Protein AF-A0A2S9YKS3-F1 (afdb_monomer)

Nearest PDB structures (foldseek):
  3o2p-assembly3_E  TM=5.556E-01  e=1.745E+00  Saccharomyces cerevisiae
  6ii2-assembly2_B  TM=2.793E-01  e=5.015E-01  Vibrio vulnificus
  8yo1-assembly1_C  TM=2.394E-01  e=8.529E+00  Enterobacteria phage T6
  3ggr-assembly1_C  TM=1.826E-01  e=9.026E+00  Homo sapiens

Secondary structure (DSSP, 8-state):
------------PPP-TT-SSHHHHHHHHHHHHHHTT--EEHHHHHHHHHHH-TT----HHHHHHHHHHHHHTT--EEE-TT--EEEPEEEEEE--SSSSSPTT-EEEEEESSHHHHHHS----PPPPPSSPPPHHHHHHHHHHHHHHHS--EEEE-TTS-EEE-HHHHHHHHHHH-----TT-EEEEEEE-SSS-EEEEESS--TTPEEEEPPTTTS-EEEPPPTTSS-PPTT-EEE-EEETTEEEEE-

pLDDT: mean 89.13, std 12.41, range [32.44, 97.56]

Organism: NCBI:txid215803

Solvent-accessible surface area (backbone atoms only — not comparable to full-atom values): 14245 Å² total; per-residue (Å²): 139,81,83,79,78,79,80,76,77,75,78,75,74,79,84,58,83,85,46,89,45,66,64,57,38,49,51,53,50,50,53,52,31,20,60,69,68,46,65,48,24,54,49,46,55,48,24,52,43,44,71,76,41,43,83,58,89,77,52,68,67,60,50,36,53,50,55,51,43,38,44,22,58,59,71,47,52,24,32,48,99,83,68,50,75,41,69,44,36,52,28,60,45,65,38,85,34,92,48,89,56,61,54,72,40,79,45,55,23,39,13,76,41,66,68,58,25,69,70,52,90,53,90,51,72,58,68,76,71,77,63,84,76,52,74,67,52,49,50,52,51,50,49,54,55,48,62,76,68,49,85,53,55,30,37,22,38,88,86,29,28,43,31,44,50,31,67,60,53,54,51,47,21,56,60,61,62,52,60,85,44,26,53,39,60,31,22,40,32,78,48,85,61,101,54,38,29,41,38,37,26,78,59,90,54,91,86,42,46,81,43,58,22,36,41,77,63,40,26,39,74,46,64,54,55,92,94,42,95,67,49,61,57,71,41,74,29,59,54,46,82,50,75,76,32,37,41,31,63,100

Foldseek 3Di:
DDDDDPPPPPLPQDQCPPPPALLSQLLSRLVSCLAVQHKAWLLRSLQVCCVRPLVHDDDSLVSRVSVVLCLQLQVRWHQDPVRDIDGWFWFWDFDCCPEVDRGRDITTMTGRDNVNSVPDDHDDHRDDRPDDDDPVSVVVNVVSVVVLVDFFKWAQAPVQKTKGAQVLVSVLCNLARDTDHQFQKKWWAWDDDPWIKIKIASDDDPRTDIFGQHSRGRMTIDWDDPVDPTHDHGDMWTWDDDSGTIITTD

Radius of gyration: 20.73 Å; Cα contacts (8 Å, |Δi|>4): 459; chains: 1; bounding box: 46×55×66 Å

Mean predicted aligned error: 6.43 Å

Structure (mmCIF, N/CA/C/O backbone):
data_AF-A0A2S9YKS3-F1
#
_entry.id   AF-A0A2S9YKS3-F1
#
loop_
_atom_site.group_PDB
_atom_site.id
_atom_site.type_symbol
_atom_site.label_atom_id
_atom_site.label_alt_id
_atom_site.label_comp_id
_atom_site.label_asym_id
_atom_site.label_entity_id
_atom_site.label_seq_id
_atom_site.pdbx_PDB_ins_code
_atom_site.Cartn_x
_atom_site.Cartn_y
_atom_site.Cartn_z
_atom_site.occupancy
_atom_site.B_iso_or_equiv
_atom_site.auth_seq_id
_atom_site.auth_comp_id
_atom_site.auth_asym_id
_atom_site.auth_atom_id
_atom_site.pdbx_PDB_model_num
ATOM 1 N N . MET A 1 1 ? 12.899 -38.002 -33.435 1.00 37.12 1 MET A N 1
ATOM 2 C CA . MET A 1 1 ? 13.227 -37.097 -32.316 1.00 37.12 1 MET A CA 1
ATOM 3 C C . MET A 1 1 ? 13.423 -35.714 -32.901 1.00 37.12 1 MET A C 1
ATOM 5 O O . MET A 1 1 ? 14.468 -35.442 -33.470 1.00 37.12 1 MET A O 1
ATOM 9 N N . THR A 1 2 ? 12.373 -34.901 -32.883 1.00 32.69 2 THR A N 1
ATOM 10 C CA . THR A 1 2 ? 12.365 -33.540 -33.428 1.00 32.69 2 THR A CA 1
ATOM 11 C C . THR A 1 2 ? 12.490 -32.592 -32.247 1.00 32.69 2 THR A C 1
ATOM 13 O O . THR A 1 2 ? 11.594 -32.510 -31.412 1.00 32.69 2 THR A O 1
ATOM 16 N N . THR A 1 3 ? 13.642 -31.943 -32.133 1.00 34.91 3 THR A N 1
ATOM 17 C CA . THR A 1 3 ? 13.905 -30.882 -31.164 1.00 34.91 3 THR A CA 1
ATOM 18 C C . THR A 1 3 ? 13.013 -29.692 -31.500 1.00 34.91 3 THR A C 1
ATOM 20 O O . THR A 1 3 ? 13.198 -29.030 -32.518 1.00 34.91 3 THR A O 1
ATOM 23 N N . ALA A 1 4 ? 12.011 -29.450 -30.657 1.00 33.47 4 ALA A N 1
ATOM 24 C CA . ALA A 1 4 ? 11.226 -28.229 -30.692 1.00 33.47 4 ALA A CA 1
ATOM 25 C C . ALA A 1 4 ? 12.099 -27.090 -30.157 1.00 33.47 4 ALA A C 1
ATOM 27 O O . ALA A 1 4 ? 12.413 -27.033 -28.968 1.00 33.47 4 ALA A O 1
ATOM 28 N N . THR A 1 5 ? 12.522 -26.203 -31.050 1.00 33.22 5 THR A N 1
ATOM 29 C CA . THR A 1 5 ? 13.100 -24.913 -30.687 1.00 33.22 5 THR A CA 1
ATOM 30 C C . THR A 1 5 ? 12.001 -24.110 -30.002 1.00 33.22 5 THR A C 1
ATOM 32 O O . THR A 1 5 ? 11.015 -23.741 -30.638 1.00 33.22 5 THR A O 1
ATOM 35 N N . ALA A 1 6 ? 12.134 -23.887 -28.696 1.00 34.78 6 ALA A N 1
ATOM 36 C CA . ALA A 1 6 ? 11.271 -22.970 -27.973 1.00 34.78 6 ALA A CA 1
ATOM 37 C C . ALA A 1 6 ? 11.452 -21.572 -28.580 1.00 34.78 6 ALA A C 1
ATOM 39 O O . ALA A 1 6 ? 12.523 -20.976 -28.479 1.00 34.78 6 ALA A O 1
ATOM 40 N N . SER A 1 7 ? 10.422 -21.072 -29.260 1.00 32.44 7 SER A N 1
ATOM 41 C CA . SER A 1 7 ? 10.339 -19.667 -29.632 1.00 32.44 7 SER A CA 1
ATOM 42 C C . SER A 1 7 ? 10.184 -18.861 -28.351 1.00 32.44 7 SER A C 1
ATOM 44 O O . SER A 1 7 ? 9.110 -18.824 -27.758 1.00 32.44 7 SER A O 1
ATOM 46 N N . THR A 1 8 ? 11.273 -18.242 -27.910 1.00 34.56 8 THR A N 1
ATOM 47 C CA . THR A 1 8 ? 11.257 -17.179 -26.911 1.00 34.56 8 THR A CA 1
ATOM 48 C C . THR A 1 8 ? 10.440 -16.034 -27.501 1.00 34.56 8 THR A C 1
ATOM 50 O O . THR A 1 8 ? 10.930 -15.288 -28.348 1.00 34.56 8 THR A O 1
ATOM 53 N N . THR A 1 9 ? 9.171 -15.912 -27.118 1.00 36.34 9 THR A N 1
ATOM 54 C CA . THR A 1 9 ? 8.444 -14.651 -27.252 1.00 36.34 9 THR A CA 1
ATOM 55 C C . THR A 1 9 ? 9.231 -13.623 -26.454 1.00 36.34 9 THR A C 1
ATOM 57 O O . THR A 1 9 ? 9.227 -13.637 -25.227 1.00 36.34 9 THR A O 1
ATOM 60 N N . THR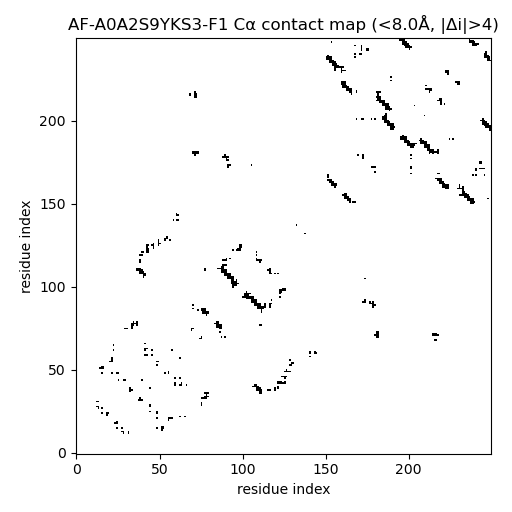 A 1 10 ? 9.995 -12.785 -27.151 1.00 41.88 10 THR A N 1
ATOM 61 C CA . THR A 1 10 ? 10.489 -11.522 -26.614 1.00 41.88 10 THR A CA 1
ATOM 62 C C . THR A 1 10 ? 9.264 -10.718 -26.216 1.00 41.88 10 THR A C 1
ATOM 64 O O . THR A 1 10 ? 8.633 -10.106 -27.077 1.00 41.88 10 THR A O 1
ATOM 67 N N . ASP A 1 11 ? 8.900 -10.791 -24.939 1.00 52.72 11 ASP A N 1
ATOM 68 C CA . ASP A 1 11 ? 7.946 -9.887 -24.313 1.00 52.72 11 ASP A CA 1
ATOM 69 C C . ASP A 1 11 ? 8.535 -8.484 -24.482 1.00 52.72 11 ASP A C 1
ATOM 71 O O . ASP A 1 11 ? 9.523 -8.112 -23.844 1.00 52.72 11 ASP A O 1
ATOM 75 N N . SER A 1 12 ? 8.061 -7.770 -25.500 1.00 67.88 12 SER A N 1
ATOM 76 C CA . SER A 1 12 ? 8.629 -6.489 -25.886 1.00 67.88 12 SER A CA 1
ATOM 77 C C . SER A 1 12 ? 8.127 -5.443 -24.905 1.00 67.88 12 SER A C 1
ATOM 79 O O . SER A 1 12 ? 7.034 -4.904 -25.085 1.00 67.88 12 SER A O 1
ATOM 81 N N . THR A 1 13 ? 8.920 -5.168 -23.873 1.00 81.00 13 THR A N 1
ATOM 82 C CA . THR A 1 13 ? 8.668 -4.062 -22.952 1.00 81.00 13 THR A CA 1
ATOM 83 C C . THR A 1 13 ? 8.420 -2.770 -23.742 1.00 81.00 13 THR A C 1
ATOM 85 O O . THR A 1 13 ? 9.134 -2.515 -24.720 1.00 81.00 13 THR A O 1
ATOM 88 N N . PRO A 1 14 ? 7.427 -1.941 -23.368 1.00 87.94 14 PRO A N 1
ATOM 89 C CA . PRO A 1 14 ? 7.110 -0.734 -24.110 1.00 87.94 14 PRO A CA 1
ATOM 90 C C . PRO A 1 14 ? 8.282 0.241 -24.039 1.00 87.94 14 PRO A C 1
ATOM 92 O O . PRO A 1 14 ? 8.963 0.357 -23.017 1.00 87.94 14 PRO A O 1
ATOM 95 N N . SER A 1 15 ? 8.498 0.974 -25.129 1.00 88.19 15 SER A N 1
ATOM 96 C CA . SER A 1 15 ? 9.462 2.070 -25.129 1.00 88.19 15 SER A CA 1
ATOM 97 C C . SER A 1 15 ? 8.957 3.206 -24.243 1.00 88.19 15 SER A C 1
ATOM 99 O O . SER A 1 15 ? 7.818 3.642 -24.380 1.00 88.19 15 SER A O 1
ATOM 101 N N . LEU A 1 16 ? 9.827 3.719 -23.371 1.00 92.19 16 LEU A N 1
ATOM 102 C CA . LEU A 1 16 ? 9.516 4.810 -22.435 1.00 92.19 16 LEU A CA 1
ATOM 103 C C . LEU A 1 16 ? 10.133 6.150 -22.862 1.00 92.19 16 LEU A C 1
ATOM 105 O O . LEU A 1 16 ? 10.208 7.100 -22.078 1.00 92.19 16 LEU A O 1
ATOM 109 N N . VAL A 1 17 ? 10.633 6.231 -24.097 1.00 88.19 17 VAL A N 1
ATOM 110 C CA . VAL A 1 17 ? 11.367 7.399 -24.612 1.00 88.19 17 VAL A CA 1
ATOM 111 C C . VAL A 1 17 ? 10.470 8.637 -24.695 1.00 88.19 17 VAL A C 1
ATOM 113 O O . VAL A 1 17 ? 10.936 9.749 -24.466 1.00 88.19 17 VAL A O 1
ATOM 116 N N . THR A 1 18 ? 9.182 8.455 -24.988 1.00 89.50 18 THR A N 1
ATOM 117 C CA . THR A 1 18 ? 8.208 9.547 -25.145 1.00 89.50 18 THR A CA 1
ATOM 118 C C . THR A 1 18 ? 7.661 10.085 -23.827 1.00 89.50 18 THR A C 1
ATOM 120 O O . THR A 1 18 ? 7.063 11.162 -23.810 1.00 89.50 18 THR A O 1
ATOM 123 N N . GLU A 1 19 ? 7.875 9.367 -22.726 1.00 95.00 19 GLU A N 1
ATOM 124 C CA . GLU A 1 19 ? 7.274 9.693 -21.438 1.00 95.00 19 GLU A CA 1
ATOM 125 C C . GLU A 1 19 ? 7.929 10.916 -20.801 1.00 95.00 19 GLU A C 1
ATOM 127 O O . GLU A 1 19 ? 9.155 11.059 -20.758 1.00 95.00 19 GLU A O 1
ATOM 132 N N . ARG A 1 20 ? 7.113 11.843 -20.300 1.00 93.75 20 ARG A N 1
ATOM 133 C CA . ARG A 1 20 ? 7.617 13.122 -19.772 1.00 93.75 20 ARG A CA 1
ATOM 134 C C . ARG A 1 20 ? 8.033 13.019 -18.317 1.00 93.75 20 ARG A C 1
ATOM 136 O O . ARG A 1 20 ? 8.967 13.701 -17.896 1.00 93.75 20 ARG A O 1
ATOM 143 N N . THR A 1 21 ? 7.339 12.180 -17.560 1.00 95.94 21 THR A N 1
ATOM 144 C CA . THR A 1 21 ? 7.570 11.979 -16.135 1.00 95.94 21 THR A CA 1
ATOM 145 C C . THR A 1 21 ? 7.781 10.503 -15.832 1.00 95.94 21 THR A C 1
ATOM 147 O O . THR A 1 21 ? 7.389 9.625 -16.602 1.00 95.94 21 THR A O 1
ATOM 150 N N . TRP A 1 22 ? 8.411 10.217 -14.693 1.00 95.38 22 TRP A N 1
ATOM 151 C CA . TRP A 1 22 ? 8.597 8.837 -14.258 1.00 95.38 22 TRP A CA 1
ATOM 152 C C . TRP A 1 22 ? 7.256 8.187 -13.890 1.00 95.38 22 TRP A C 1
ATOM 154 O O . TRP A 1 22 ? 7.120 6.979 -14.039 1.00 95.38 22 TRP A O 1
ATOM 164 N N . GLN A 1 23 ? 6.267 8.973 -13.450 1.00 97.38 23 GLN A N 1
ATOM 165 C CA . GLN A 1 23 ? 4.918 8.504 -13.136 1.00 97.38 23 GLN A CA 1
ATOM 166 C C . GLN A 1 23 ? 4.191 8.017 -14.390 1.00 97.38 23 GLN A C 1
ATOM 168 O O . GLN A 1 23 ? 3.690 6.897 -14.388 1.00 97.38 23 GLN A O 1
ATOM 173 N N . ASP A 1 24 ? 4.201 8.809 -15.467 1.00 96.81 24 ASP A N 1
ATOM 174 C CA . ASP A 1 24 ? 3.572 8.428 -16.743 1.00 96.81 24 ASP A CA 1
ATOM 175 C C . ASP A 1 24 ? 4.216 7.152 -17.308 1.00 96.81 24 ASP A C 1
ATOM 177 O O . ASP A 1 24 ? 3.537 6.222 -17.750 1.00 96.81 24 ASP A O 1
ATOM 181 N N . ALA A 1 25 ? 5.543 7.053 -17.189 1.00 97.00 25 ALA A N 1
ATOM 182 C CA . ALA A 1 25 ? 6.284 5.870 -17.596 1.00 97.00 25 ALA A CA 1
ATOM 183 C C . ALA A 1 25 ? 5.978 4.635 -16.736 1.00 97.00 25 ALA A C 1
ATOM 185 O O . ALA A 1 25 ? 5.902 3.525 -17.260 1.00 97.00 25 ALA A O 1
ATOM 186 N N . VAL A 1 26 ? 5.764 4.806 -15.429 1.00 97.50 26 VAL A N 1
ATOM 187 C CA . VAL A 1 26 ? 5.305 3.722 -14.550 1.00 97.50 26 VAL A CA 1
ATOM 188 C C . VAL A 1 26 ? 3.897 3.271 -14.929 1.00 97.50 26 VAL A C 1
ATOM 190 O O . VAL A 1 26 ? 3.684 2.068 -15.032 1.00 97.50 26 VAL A O 1
ATOM 193 N N . CYS A 1 27 ? 2.964 4.193 -15.187 1.00 97.38 27 CYS A N 1
ATOM 194 C CA . CYS A 1 27 ? 1.624 3.842 -15.665 1.00 97.38 27 CYS A CA 1
ATOM 195 C C . CYS A 1 27 ? 1.693 3.062 -16.984 1.00 97.38 27 CYS A C 1
ATOM 197 O O . CYS A 1 27 ? 1.089 2.004 -17.091 1.00 97.38 27 CYS A O 1
ATOM 199 N N . THR A 1 28 ? 2.522 3.506 -17.933 1.00 96.62 28 THR A N 1
ATOM 200 C CA . THR A 1 28 ? 2.742 2.813 -19.215 1.00 96.62 28 THR A CA 1
ATOM 201 C C . THR A 1 28 ? 3.257 1.382 -19.025 1.00 96.62 28 THR A C 1
ATOM 203 O O . THR A 1 28 ? 2.797 0.459 -19.698 1.00 96.62 28 THR A O 1
ATOM 206 N N . LEU A 1 29 ? 4.202 1.172 -18.099 1.00 96.81 29 LEU A N 1
ATOM 207 C CA . LEU A 1 29 ? 4.700 -0.166 -17.768 1.00 96.81 29 LEU A CA 1
ATOM 208 C C . LEU A 1 29 ? 3.621 -1.043 -17.124 1.00 96.81 29 LEU A C 1
ATOM 210 O O . LEU A 1 29 ? 3.492 -2.207 -17.498 1.00 96.81 29 LEU A O 1
ATOM 214 N N . ILE A 1 30 ? 2.861 -0.493 -16.173 1.00 97.06 30 ILE A N 1
ATOM 215 C CA . ILE A 1 30 ? 1.765 -1.205 -15.506 1.00 97.06 30 ILE A CA 1
ATOM 216 C C . ILE A 1 30 ? 0.708 -1.612 -16.528 1.00 97.06 30 ILE A C 1
ATOM 218 O O . ILE A 1 30 ? 0.351 -2.782 -16.573 1.00 97.06 30 ILE A O 1
ATOM 222 N N . ASP A 1 31 ? 0.255 -0.686 -17.373 1.00 95.06 31 ASP A N 1
ATOM 223 C CA . ASP A 1 31 ? -0.749 -0.958 -18.401 1.00 95.06 31 ASP A CA 1
ATOM 224 C C . ASP A 1 31 ? -0.279 -2.066 -19.340 1.00 95.06 31 ASP A C 1
ATOM 226 O O . ASP A 1 31 ? -1.022 -3.009 -19.605 1.00 95.06 31 ASP A O 1
ATOM 230 N N . HIS A 1 32 ? 0.973 -2.003 -19.801 1.00 94.12 32 HIS A N 1
ATOM 231 C CA . HIS A 1 32 ? 1.534 -3.050 -20.645 1.00 94.12 32 HIS A CA 1
ATOM 232 C C . HIS A 1 32 ? 1.547 -4.413 -19.945 1.00 94.12 32 HIS A C 1
ATOM 234 O O . HIS A 1 32 ? 1.024 -5.374 -20.503 1.00 94.12 32 HIS A O 1
ATOM 240 N N . TRP A 1 33 ? 2.086 -4.503 -18.726 1.00 94.88 33 TRP A N 1
ATOM 241 C CA . TRP A 1 33 ? 2.151 -5.771 -17.994 1.00 94.88 33 TRP A CA 1
ATOM 242 C C . TRP A 1 33 ? 0.771 -6.310 -17.618 1.00 94.88 33 TRP A C 1
ATOM 244 O O . TRP A 1 33 ? 0.544 -7.513 -17.678 1.00 94.88 33 TRP A O 1
ATOM 254 N N . CYS A 1 34 ? -0.186 -5.442 -17.309 1.00 94.62 34 CYS A N 1
ATOM 255 C CA . CYS A 1 34 ? -1.572 -5.829 -17.080 1.00 94.62 34 CYS A CA 1
ATOM 256 C C . CYS A 1 34 ? -2.271 -6.341 -18.352 1.00 94.62 34 CYS A C 1
ATOM 258 O O . CYS A 1 34 ? -3.101 -7.249 -18.274 1.00 94.62 34 CYS A O 1
ATOM 260 N N . LEU A 1 35 ? -1.946 -5.774 -19.520 1.00 91.88 35 LEU A N 1
ATOM 261 C CA . LEU A 1 35 ? -2.461 -6.212 -20.822 1.00 91.88 35 LEU A CA 1
ATOM 262 C C . LEU A 1 35 ? -1.860 -7.546 -21.281 1.00 91.88 35 LEU A C 1
ATOM 264 O O . LEU A 1 35 ? -2.517 -8.277 -22.020 1.00 91.88 35 LEU A O 1
ATOM 268 N N . THR A 1 36 ? -0.634 -7.861 -20.860 1.00 90.06 36 THR A N 1
ATOM 269 C CA . THR A 1 36 ? 0.058 -9.122 -21.177 1.00 90.06 36 THR A CA 1
ATOM 270 C C . THR A 1 36 ? -0.077 -10.184 -20.084 1.00 90.06 36 THR A C 1
ATOM 272 O O . THR A 1 36 ? 0.574 -11.220 -20.167 1.00 90.06 36 THR A O 1
ATOM 275 N N . ASP A 1 37 ? -0.931 -9.956 -19.079 1.00 90.25 37 ASP A N 1
ATOM 276 C CA . ASP A 1 37 ? -1.157 -10.866 -17.943 1.00 90.25 37 ASP A CA 1
ATOM 277 C C . ASP A 1 37 ? 0.109 -11.150 -17.101 1.00 90.25 37 ASP A C 1
ATOM 279 O O . ASP A 1 37 ? 0.284 -12.213 -16.504 1.00 90.25 37 ASP A O 1
ATOM 283 N N . THR A 1 38 ? 1.016 -10.172 -17.040 1.00 92.88 38 THR A N 1
ATOM 284 C CA . THR A 1 38 ? 2.321 -10.265 -16.380 1.00 92.88 38 THR A CA 1
ATOM 285 C C . THR A 1 38 ? 2.262 -9.710 -14.951 1.00 92.88 38 THR A C 1
ATOM 287 O O . THR A 1 38 ? 1.878 -8.562 -14.706 1.00 92.88 38 THR A O 1
ATOM 290 N N . CYS A 1 39 ? 2.673 -10.519 -13.971 1.00 96.25 39 CYS A N 1
ATOM 291 C CA . CYS A 1 39 ? 2.852 -10.080 -12.584 1.00 96.25 39 CYS A CA 1
ATOM 292 C C . CYS A 1 39 ? 3.988 -9.056 -12.468 1.00 96.25 39 CYS A C 1
ATOM 294 O O . CYS A 1 39 ? 4.987 -9.139 -13.185 1.00 96.25 39 CYS A O 1
ATOM 296 N N . PHE A 1 40 ? 3.897 -8.140 -11.503 1.00 97.06 40 PHE A N 1
ATOM 297 C CA . PHE A 1 40 ? 4.978 -7.188 -11.259 1.00 97.06 40 PHE A CA 1
ATOM 298 C C . PHE A 1 40 ? 5.112 -6.739 -9.807 1.00 97.06 40 PHE A C 1
ATOM 300 O O . PHE A 1 40 ? 4.180 -6.795 -9.009 1.00 97.06 40 PHE A O 1
ATOM 307 N N . SER A 1 41 ? 6.295 -6.231 -9.468 1.00 96.62 41 SER A N 1
ATOM 308 C CA . SER A 1 41 ? 6.571 -5.516 -8.222 1.00 96.62 41 SER A CA 1
ATOM 309 C C . SER A 1 41 ? 7.059 -4.094 -8.500 1.00 96.62 41 SER A C 1
ATOM 311 O O . SER A 1 41 ? 7.539 -3.773 -9.593 1.00 96.62 41 SER A O 1
ATOM 313 N N . SER A 1 42 ? 7.016 -3.231 -7.483 1.00 95.38 42 SER A N 1
ATOM 314 C CA . SER A 1 42 ? 7.631 -1.897 -7.561 1.00 95.38 42 SER A CA 1
ATOM 315 C C . SER A 1 42 ? 9.136 -1.961 -7.861 1.00 95.38 42 SER A C 1
ATOM 317 O O . SER A 1 42 ? 9.671 -1.075 -8.526 1.00 95.38 42 SER A O 1
ATOM 319 N N . GLY A 1 43 ? 9.821 -3.031 -7.443 1.00 94.62 43 GLY A N 1
ATOM 320 C CA . GLY A 1 43 ? 11.227 -3.265 -7.768 1.00 94.62 43 GLY A CA 1
ATOM 321 C C . GLY A 1 43 ? 11.460 -3.534 -9.256 1.00 94.62 43 GLY A C 1
ATOM 322 O O . GLY A 1 43 ? 12.396 -2.985 -9.837 1.00 94.62 43 GLY A O 1
ATOM 323 N N . GLN A 1 44 ? 10.587 -4.317 -9.894 1.00 95.69 44 GLN A N 1
ATOM 324 C CA . GLN A 1 44 ? 10.639 -4.582 -11.337 1.00 95.69 44 GLN A CA 1
ATOM 325 C C . GLN A 1 44 ? 10.354 -3.327 -12.157 1.00 95.69 44 GLN A C 1
ATOM 327 O O . GLN A 1 44 ? 11.127 -3.015 -13.066 1.00 95.69 44 GLN A O 1
ATOM 332 N N . LEU A 1 45 ? 9.327 -2.560 -11.776 1.00 96.62 45 LEU A N 1
ATOM 333 C CA . LEU A 1 45 ? 9.048 -1.249 -12.369 1.00 96.62 45 LEU A CA 1
ATOM 334 C C . LEU A 1 45 ? 10.272 -0.335 -12.253 1.00 96.62 45 LEU A C 1
ATOM 336 O O . LEU A 1 45 ? 10.743 0.213 -13.245 1.00 96.62 45 LEU A O 1
ATOM 340 N N . ALA A 1 46 ? 10.848 -0.227 -11.052 1.00 95.25 46 ALA A N 1
ATOM 341 C CA . ALA A 1 46 ? 12.021 0.603 -10.817 1.00 95.25 46 ALA A CA 1
ATOM 342 C C . ALA A 1 46 ? 13.242 0.150 -11.629 1.00 95.25 46 ALA A C 1
ATOM 344 O O . ALA A 1 46 ? 13.961 1.004 -12.145 1.00 95.25 46 ALA A O 1
ATOM 345 N N . ARG A 1 47 ? 13.493 -1.158 -11.757 1.00 94.25 47 ARG A N 1
ATOM 346 C CA . ARG A 1 47 ? 14.580 -1.690 -12.591 1.00 94.25 47 ARG A CA 1
ATOM 347 C C . ARG A 1 47 ? 14.394 -1.287 -14.048 1.00 94.25 47 ARG A C 1
ATOM 349 O O . ARG A 1 47 ? 15.330 -0.746 -14.632 1.00 94.25 47 ARG A O 1
ATOM 356 N N . GLN A 1 48 ? 13.212 -1.525 -14.611 1.00 94.94 48 GLN A N 1
ATOM 357 C CA . GLN A 1 48 ? 12.947 -1.221 -16.015 1.00 94.94 48 GLN A CA 1
ATOM 358 C C . GLN A 1 48 ? 13.092 0.276 -16.296 1.00 94.94 48 GLN A C 1
ATOM 360 O O . GLN A 1 48 ? 13.753 0.675 -17.253 1.00 94.94 48 GLN A O 1
ATOM 365 N N . LEU A 1 49 ? 12.571 1.107 -15.394 1.00 95.06 49 LEU A N 1
ATOM 366 C CA . LEU A 1 49 ? 12.671 2.555 -15.501 1.00 95.06 49 LEU A CA 1
ATOM 367 C C . LEU A 1 49 ? 14.124 3.050 -15.447 1.00 95.06 49 LEU A C 1
ATOM 369 O O . LEU A 1 49 ? 14.488 3.952 -16.194 1.00 95.06 49 LEU A O 1
ATOM 373 N N . ARG A 1 50 ? 14.985 2.435 -14.621 1.00 93.00 50 ARG A N 1
ATOM 374 C CA . ARG A 1 50 ? 16.425 2.756 -14.589 1.00 93.00 50 ARG A CA 1
ATOM 375 C C . ARG A 1 50 ? 17.167 2.372 -15.863 1.00 93.00 5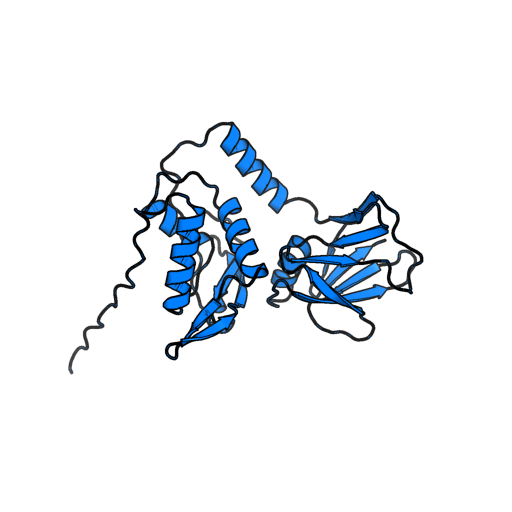0 ARG A C 1
ATOM 377 O O . ARG A 1 50 ? 18.145 3.041 -16.181 1.00 93.00 50 ARG A O 1
ATOM 384 N N . ILE A 1 51 ? 16.751 1.299 -16.531 1.00 91.81 51 ILE A N 1
ATOM 385 C CA . ILE A 1 51 ? 17.388 0.818 -17.762 1.00 91.81 51 ILE A CA 1
ATOM 386 C C . ILE A 1 51 ? 17.018 1.731 -18.936 1.00 91.81 51 ILE A C 1
ATOM 388 O O . ILE A 1 51 ? 17.906 2.201 -19.640 1.00 91.81 51 ILE A O 1
ATOM 392 N N . GLU A 1 52 ? 15.728 2.019 -19.110 1.00 92.56 52 GLU A N 1
ATOM 393 C CA . GLU A 1 52 ? 15.213 2.773 -20.265 1.00 92.56 52 GLU A CA 1
ATOM 394 C C . GLU A 1 52 ? 15.354 4.291 -20.104 1.00 92.56 52 GLU A C 1
ATOM 396 O O . GLU A 1 52 ? 15.601 5.009 -21.071 1.00 92.56 52 GLU A O 1
ATOM 401 N N . ARG A 1 53 ? 15.176 4.799 -18.878 1.00 92.56 53 ARG A N 1
ATOM 402 C CA . ARG A 1 53 ? 15.132 6.234 -18.557 1.00 92.56 53 ARG A CA 1
ATOM 403 C C . ARG A 1 53 ? 16.002 6.567 -17.343 1.00 92.56 53 ARG A C 1
ATOM 405 O O . ARG A 1 53 ? 15.503 6.991 -16.294 1.00 92.56 53 ARG A O 1
ATOM 412 N N . PRO A 1 54 ? 17.335 6.392 -17.457 1.00 90.62 54 PRO A N 1
ATOM 413 C CA . PRO A 1 54 ? 18.268 6.670 -16.364 1.00 90.62 54 PRO A CA 1
ATOM 414 C C . PRO A 1 54 ? 18.276 8.146 -15.929 1.00 90.62 54 PRO A C 1
ATOM 416 O O . PRO A 1 54 ? 18.737 8.452 -14.825 1.00 90.62 54 PRO A O 1
ATOM 419 N N . ASP A 1 55 ? 17.754 9.046 -16.767 1.00 90.25 55 ASP A N 1
ATOM 420 C CA . ASP A 1 55 ? 17.575 10.474 -16.509 1.00 90.25 55 ASP A CA 1
ATOM 421 C C . ASP A 1 55 ? 16.480 10.778 -15.474 1.00 90.25 55 ASP A C 1
ATOM 423 O O . ASP A 1 55 ? 16.532 11.820 -14.812 1.00 90.25 55 ASP A O 1
ATOM 427 N N . PHE A 1 56 ? 15.514 9.875 -15.274 1.00 93.06 56 PHE A N 1
ATOM 428 C CA . PHE A 1 56 ? 14.431 10.103 -14.326 1.00 93.06 56 PHE A CA 1
ATOM 429 C C . PHE A 1 56 ? 14.901 10.126 -12.868 1.00 93.06 56 PHE A C 1
ATOM 431 O O . PHE A 1 56 ? 15.533 9.200 -12.339 1.00 93.06 56 PHE A O 1
ATOM 438 N N . ARG A 1 57 ? 14.504 11.196 -12.174 1.00 91.25 57 ARG A N 1
ATOM 439 C CA . ARG A 1 57 ? 14.885 11.486 -10.789 1.00 91.25 57 ARG A CA 1
ATOM 440 C C . ARG A 1 57 ? 13.762 11.116 -9.823 1.00 91.25 57 ARG A C 1
ATOM 442 O O . ARG A 1 57 ? 12.844 11.896 -9.586 1.00 91.25 57 ARG A O 1
ATOM 449 N N . TYR A 1 58 ? 13.855 9.919 -9.256 1.00 90.12 58 TYR A N 1
ATOM 450 C CA . TYR A 1 58 ? 12.905 9.381 -8.277 1.00 90.12 58 TYR A CA 1
ATOM 451 C C . TYR A 1 58 ? 13.624 8.502 -7.249 1.00 90.12 58 TYR A C 1
ATOM 453 O O . TYR A 1 58 ? 14.705 7.965 -7.536 1.00 90.12 58 TYR A O 1
ATOM 461 N N . ALA A 1 59 ? 13.018 8.325 -6.074 1.00 88.50 59 ALA A N 1
ATOM 462 C CA . ALA A 1 59 ? 13.370 7.242 -5.159 1.00 88.50 59 ALA A CA 1
ATOM 463 C C . ALA A 1 59 ? 12.485 6.013 -5.377 1.00 88.50 59 ALA A C 1
ATOM 465 O O . ALA A 1 59 ? 11.303 6.121 -5.685 1.00 88.50 59 ALA A O 1
ATOM 466 N N . VAL A 1 60 ? 13.054 4.824 -5.160 1.00 89.12 60 VAL A N 1
ATOM 467 C CA . VAL A 1 60 ? 12.315 3.554 -5.277 1.00 89.12 60 VAL A CA 1
ATOM 468 C C . VAL A 1 60 ? 11.153 3.494 -4.279 1.00 89.12 60 VAL A C 1
ATOM 470 O O . VAL A 1 60 ? 10.097 2.972 -4.614 1.00 89.12 60 VAL A O 1
ATOM 473 N N . THR A 1 61 ? 11.317 4.077 -3.089 1.00 86.81 61 THR A N 1
ATOM 474 C CA . THR A 1 61 ? 10.250 4.189 -2.084 1.00 86.81 61 THR A CA 1
ATOM 475 C C . THR A 1 61 ? 9.083 5.040 -2.580 1.00 86.81 61 THR A C 1
ATOM 477 O O . THR A 1 61 ? 7.939 4.631 -2.444 1.00 86.81 61 THR A O 1
ATOM 480 N N . GLU A 1 62 ? 9.360 6.176 -3.226 1.00 89.94 62 GLU A N 1
ATOM 481 C CA . GLU A 1 62 ? 8.334 7.054 -3.811 1.00 89.94 62 GLU A CA 1
ATOM 482 C C . GLU A 1 62 ? 7.572 6.363 -4.942 1.00 89.94 62 GLU A C 1
ATOM 484 O O . GLU A 1 62 ? 6.351 6.465 -5.016 1.00 89.94 62 GLU A O 1
ATOM 489 N N . LEU A 1 63 ? 8.284 5.620 -5.796 1.00 94.19 63 LEU A N 1
ATOM 490 C CA . LEU A 1 63 ? 7.654 4.785 -6.816 1.00 94.19 63 LEU A CA 1
ATOM 491 C C . LEU A 1 63 ? 6.765 3.721 -6.165 1.00 94.19 63 LEU A C 1
ATOM 493 O O . LEU A 1 63 ? 5.637 3.522 -6.601 1.00 94.19 63 LEU A O 1
ATOM 497 N N . GLY A 1 64 ? 7.250 3.066 -5.109 1.00 92.88 64 GLY A N 1
ATOM 498 C CA . GLY A 1 64 ? 6.486 2.081 -4.349 1.00 92.88 64 GLY A CA 1
ATOM 499 C C . GLY A 1 64 ? 5.165 2.638 -3.824 1.00 92.88 64 GLY A C 1
ATOM 500 O O . GLY A 1 64 ? 4.133 2.022 -4.071 1.00 92.88 64 GLY A O 1
ATOM 501 N N . GLU A 1 65 ? 5.196 3.806 -3.177 1.00 90.94 65 GLU A N 1
ATOM 502 C CA . GLU A 1 65 ? 4.006 4.511 -2.673 1.00 90.94 65 GLU A CA 1
ATOM 503 C C . GLU A 1 65 ? 3.061 4.953 -3.800 1.00 90.94 65 GLU A C 1
ATOM 505 O O . GLU A 1 65 ? 1.847 4.818 -3.677 1.00 90.94 65 GLU A O 1
ATOM 510 N N . PHE A 1 66 ? 3.595 5.382 -4.944 1.00 94.25 66 PHE A N 1
ATOM 511 C CA . PHE A 1 66 ? 2.775 5.725 -6.106 1.00 94.25 66 PHE A CA 1
ATOM 512 C C . PHE A 1 66 ? 2.002 4.518 -6.662 1.00 94.25 66 PHE A C 1
ATOM 514 O O . PHE A 1 66 ? 0.792 4.597 -6.862 1.00 94.25 66 PHE A O 1
ATOM 521 N N . VAL A 1 67 ? 2.664 3.373 -6.860 1.00 95.62 67 VAL A N 1
ATOM 522 C CA . VAL A 1 67 ? 2.010 2.135 -7.342 1.00 95.62 67 VAL A CA 1
ATOM 523 C C . VAL A 1 67 ? 0.959 1.655 -6.343 1.00 95.62 67 VAL A C 1
ATOM 525 O O . VAL A 1 67 ? -0.143 1.245 -6.702 1.00 95.62 67 VAL A O 1
ATOM 528 N N . LYS A 1 68 ? 1.303 1.751 -5.064 1.00 92.56 68 LYS A N 1
ATOM 529 C CA . LYS A 1 68 ? 0.413 1.526 -3.937 1.00 92.56 68 LYS A CA 1
ATOM 530 C C . LYS A 1 68 ? -0.842 2.397 -4.031 1.00 92.56 68 LYS A C 1
ATOM 532 O O . LYS A 1 68 ? -1.932 1.880 -3.820 1.00 92.56 68 LYS A O 1
ATOM 537 N N . ASP A 1 69 ? -0.738 3.692 -4.304 1.00 92.44 69 ASP A N 1
ATOM 538 C CA . ASP A 1 69 ? -1.899 4.579 -4.470 1.00 92.44 69 ASP A CA 1
ATOM 539 C C . ASP A 1 69 ? -2.766 4.182 -5.673 1.00 92.44 69 ASP A C 1
ATOM 541 O O . ASP A 1 69 ? -3.986 4.077 -5.525 1.00 92.44 69 ASP A O 1
ATOM 545 N N . LEU A 1 70 ? -2.151 3.865 -6.819 1.00 94.19 70 LEU A N 1
ATOM 546 C CA . LEU A 1 70 ? -2.868 3.366 -8.002 1.00 94.19 70 LEU A CA 1
ATOM 547 C C . LEU A 1 70 ? -3.678 2.102 -7.688 1.00 94.19 70 LEU A C 1
ATOM 549 O O . LEU A 1 70 ? -4.827 1.975 -8.110 1.00 94.19 70 LEU A O 1
ATOM 553 N N . PHE A 1 71 ? -3.105 1.179 -6.913 1.00 94.00 71 PHE A N 1
ATOM 554 C CA . PHE A 1 71 ? -3.789 -0.047 -6.521 1.00 94.00 71 PHE A CA 1
ATOM 555 C C . PHE A 1 71 ? -5.050 0.217 -5.689 1.00 94.00 71 PHE A C 1
ATOM 557 O O . PHE A 1 71 ? -6.114 -0.305 -6.021 1.00 94.00 71 PHE A O 1
ATOM 564 N N . HIS A 1 72 ? -4.963 1.044 -4.638 1.00 90.56 72 HIS A N 1
ATOM 565 C CA . HIS A 1 72 ? -6.135 1.324 -3.795 1.00 90.56 72 HIS A CA 1
ATOM 566 C C . HIS A 1 72 ? -7.218 2.090 -4.545 1.00 90.56 72 HIS A C 1
ATOM 568 O O . HIS A 1 72 ? -8.392 1.811 -4.330 1.00 90.56 72 HIS A O 1
ATOM 574 N N . GLN A 1 73 ? -6.831 2.975 -5.466 1.00 90.94 73 GLN A N 1
ATOM 575 C CA . GLN A 1 73 ? -7.760 3.688 -6.347 1.00 90.94 73 GLN A CA 1
ATOM 576 C C . GLN A 1 73 ? -8.441 2.773 -7.378 1.00 90.94 73 GLN A C 1
ATOM 578 O O . GLN A 1 73 ? -9.332 3.221 -8.095 1.00 90.94 73 GLN A O 1
ATOM 583 N N . GLY A 1 74 ? -8.030 1.505 -7.468 1.00 90.19 74 GLY A N 1
ATOM 584 C CA . GLY A 1 74 ? -8.570 0.541 -8.420 1.00 90.19 74 GLY A CA 1
ATOM 585 C C . GLY A 1 74 ? -8.008 0.680 -9.834 1.00 90.19 74 GLY A C 1
ATOM 586 O O . GLY A 1 74 ? -8.526 0.037 -10.734 1.00 90.19 74 GLY A O 1
ATOM 587 N N . ALA A 1 75 ? -6.943 1.461 -10.038 1.00 93.00 75 ALA A N 1
ATOM 588 C CA . ALA A 1 75 ? -6.380 1.731 -11.362 1.00 93.00 75 ALA A CA 1
ATOM 589 C C . ALA A 1 75 ? -5.567 0.560 -11.946 1.00 93.00 75 ALA A C 1
ATOM 591 O O . ALA A 1 75 ? -5.242 0.570 -13.128 1.00 93.00 75 ALA A O 1
ATOM 592 N N . ILE A 1 76 ? -5.220 -0.445 -11.133 1.00 95.31 76 ILE A N 1
ATOM 593 C CA . ILE A 1 76 ? -4.479 -1.629 -11.587 1.00 95.31 76 ILE A CA 1
ATOM 594 C C . ILE A 1 76 ? -5.463 -2.773 -11.858 1.00 95.31 76 ILE A C 1
ATOM 596 O O . ILE A 1 76 ? -5.987 -3.402 -10.924 1.00 95.31 76 ILE A O 1
ATOM 600 N N . GLU A 1 77 ? -5.691 -3.045 -13.141 1.00 94.94 77 GLU A N 1
ATOM 601 C CA . GLU A 1 77 ? -6.632 -4.048 -13.643 1.00 94.94 77 GLU A CA 1
ATOM 602 C C . GLU A 1 77 ? -5.977 -4.926 -14.712 1.00 94.94 77 GLU A C 1
ATOM 604 O O . GLU A 1 77 ? -5.394 -4.415 -15.663 1.00 94.94 77 GLU A O 1
ATOM 609 N N . TYR A 1 78 ? -6.120 -6.243 -14.586 1.00 94.50 78 TYR A N 1
ATOM 610 C CA . TYR A 1 78 ? -5.649 -7.213 -15.572 1.00 94.50 78 TYR A CA 1
ATOM 611 C C . TYR A 1 78 ? -6.705 -7.468 -16.639 1.00 94.50 78 TYR A C 1
ATOM 613 O O . TYR A 1 78 ? -7.905 -7.446 -16.350 1.00 94.50 78 TYR A O 1
ATOM 621 N N . ARG A 1 79 ? -6.259 -7.739 -17.869 1.00 91.88 79 ARG A N 1
ATOM 622 C CA . ARG A 1 79 ? -7.140 -8.145 -18.967 1.00 91.88 79 ARG A CA 1
ATOM 623 C C . ARG A 1 79 ? -6.801 -9.552 -19.420 1.00 91.88 79 ARG A C 1
ATOM 625 O O . ARG A 1 79 ? -5.689 -9.806 -19.865 1.00 91.88 79 ARG A O 1
ATOM 632 N N . ASP A 1 80 ? -7.777 -10.451 -19.350 1.00 84.50 80 ASP A N 1
ATOM 633 C CA . ASP A 1 80 ? -7.597 -11.799 -19.877 1.00 84.50 80 ASP A CA 1
ATOM 634 C C . ASP A 1 80 ? -7.593 -11.809 -21.419 1.00 84.50 80 ASP A C 1
ATOM 636 O O . ASP A 1 80 ? -7.965 -10.844 -22.094 1.00 84.50 80 ASP A O 1
ATOM 640 N N . ARG A 1 81 ? -7.228 -12.953 -22.004 1.00 81.25 81 ARG A N 1
ATOM 641 C CA . ARG A 1 81 ? -7.231 -13.178 -23.464 1.00 81.25 81 ARG A CA 1
ATOM 642 C C . ARG A 1 81 ? -8.594 -12.978 -24.150 1.00 81.25 81 ARG A C 1
ATOM 644 O O . ARG A 1 81 ? -8.664 -12.962 -25.376 1.00 81.25 81 ARG A O 1
ATOM 651 N N . HIS A 1 82 ? -9.681 -12.902 -23.384 1.00 85.38 82 HIS A N 1
ATOM 652 C CA . HIS A 1 82 ? -11.041 -12.656 -23.862 1.00 85.38 82 HIS A CA 1
ATOM 653 C C . HIS A 1 82 ? -11.469 -11.193 -23.656 1.00 85.38 82 HIS A C 1
ATOM 655 O O . HIS A 1 82 ? -12.623 -10.853 -23.916 1.00 85.38 82 HIS A O 1
ATOM 661 N N . GLY A 1 83 ? -10.554 -10.328 -23.205 1.00 84.06 83 GLY A N 1
ATOM 662 C CA . GLY A 1 83 ? -10.796 -8.917 -22.930 1.00 84.06 83 GLY A CA 1
ATOM 663 C C . GLY A 1 83 ? -11.563 -8.661 -21.634 1.00 84.06 83 GLY A C 1
ATOM 664 O O . GLY A 1 83 ? -11.996 -7.528 -21.411 1.00 84.06 83 GLY A O 1
ATOM 665 N N . ARG A 1 84 ? -11.760 -9.679 -20.784 1.00 88.44 84 ARG A N 1
ATOM 666 C CA . ARG A 1 84 ? -12.405 -9.495 -19.482 1.00 88.44 84 ARG A CA 1
ATOM 667 C C . ARG A 1 84 ? -11.435 -8.806 -18.546 1.00 88.44 84 ARG A C 1
ATOM 669 O O . ARG A 1 84 ? -10.288 -9.218 -18.413 1.00 88.44 84 ARG A O 1
ATOM 676 N N . VAL A 1 85 ? -11.935 -7.763 -17.903 1.00 92.12 85 VAL A N 1
ATOM 677 C CA . VAL A 1 85 ? -11.188 -6.982 -16.928 1.00 92.12 85 VAL A CA 1
ATOM 678 C C . VAL A 1 85 ? -11.407 -7.592 -15.549 1.00 92.12 85 VAL 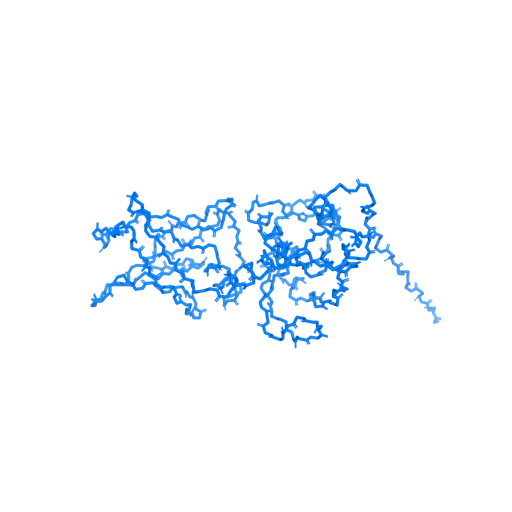A C 1
ATOM 680 O O . VAL A 1 85 ? -12.549 -7.813 -15.142 1.00 92.12 85 VAL A O 1
ATOM 683 N N . SER A 1 86 ? -10.321 -7.855 -14.833 1.00 92.81 86 SER A N 1
ATOM 684 C CA . SER A 1 86 ? -10.343 -8.263 -13.432 1.00 92.81 86 SER A CA 1
ATOM 685 C C . SER A 1 86 ? -9.447 -7.355 -12.608 1.00 92.81 86 SER A C 1
ATOM 687 O O . SER A 1 86 ? -8.328 -7.032 -13.007 1.00 92.81 86 SER A O 1
ATOM 689 N N . ALA A 1 87 ? -9.916 -6.987 -11.422 1.00 92.19 87 ALA A N 1
ATOM 690 C CA . ALA A 1 87 ? -9.099 -6.299 -10.440 1.00 92.19 87 ALA A CA 1
ATOM 691 C C . ALA A 1 87 ? -7.828 -7.114 -10.136 1.00 92.19 87 ALA A C 1
ATOM 693 O O . ALA A 1 87 ? -7.910 -8.304 -9.840 1.00 92.19 87 ALA A O 1
ATOM 694 N N . ALA A 1 88 ? -6.658 -6.472 -10.180 1.00 94.56 88 ALA A N 1
ATOM 695 C CA . ALA A 1 88 ? -5.431 -7.068 -9.664 1.00 94.56 88 ALA A CA 1
ATOM 696 C C . ALA A 1 88 ? -5.568 -7.468 -8.186 1.00 94.56 88 ALA A C 1
ATOM 698 O O . ALA A 1 88 ? -6.216 -6.787 -7.388 1.00 94.56 88 ALA A O 1
ATOM 699 N N . VAL A 1 89 ? -4.861 -8.507 -7.780 1.00 94.25 89 VAL A N 1
ATOM 700 C CA . VAL A 1 89 ? -4.600 -8.774 -6.369 1.00 94.25 89 VAL A CA 1
ATOM 701 C C . VAL A 1 89 ? -3.249 -8.193 -5.981 1.00 94.25 89 VAL A C 1
ATOM 703 O O . VAL A 1 89 ? -2.330 -8.114 -6.796 1.00 94.25 89 VAL A O 1
ATOM 706 N N . GLN A 1 90 ? -3.133 -7.794 -4.724 1.00 95.12 90 GLN A N 1
ATOM 707 C CA . GLN A 1 90 ? -1.875 -7.414 -4.102 1.00 95.12 90 GLN A CA 1
ATOM 708 C C . GLN A 1 90 ? -1.459 -8.549 -3.166 1.00 95.12 90 GLN A C 1
ATOM 710 O O . GLN A 1 90 ? -2.140 -8.817 -2.178 1.00 95.12 90 GLN A O 1
ATOM 715 N N . VAL A 1 91 ? -0.378 -9.242 -3.514 1.00 96.50 91 VAL A N 1
ATOM 716 C CA . VAL A 1 91 ? 0.137 -10.398 -2.778 1.00 96.50 91 VAL A CA 1
ATOM 717 C C . VAL A 1 91 ? 1.301 -9.948 -1.893 1.00 96.50 91 VAL A C 1
ATOM 719 O O . VAL A 1 91 ? 2.328 -9.515 -2.432 1.00 96.50 91 VAL A O 1
ATOM 722 N N . PRO A 1 92 ? 1.173 -10.024 -0.557 1.00 95.44 92 PRO A N 1
ATOM 723 C CA . PRO A 1 92 ? 2.260 -9.701 0.356 1.00 95.44 92 PRO A CA 1
ATOM 724 C C . PRO A 1 92 ? 3.383 -10.730 0.235 1.00 95.44 92 PRO A C 1
ATOM 726 O O . PRO A 1 92 ? 3.166 -11.938 0.300 1.00 95.44 92 PRO A O 1
ATOM 729 N N . ARG A 1 93 ? 4.611 -10.247 0.071 1.00 94.88 93 ARG A N 1
ATOM 730 C CA . ARG A 1 93 ? 5.831 -11.056 0.002 1.00 94.88 93 ARG A CA 1
ATOM 731 C C . ARG A 1 93 ? 6.907 -10.447 0.901 1.00 94.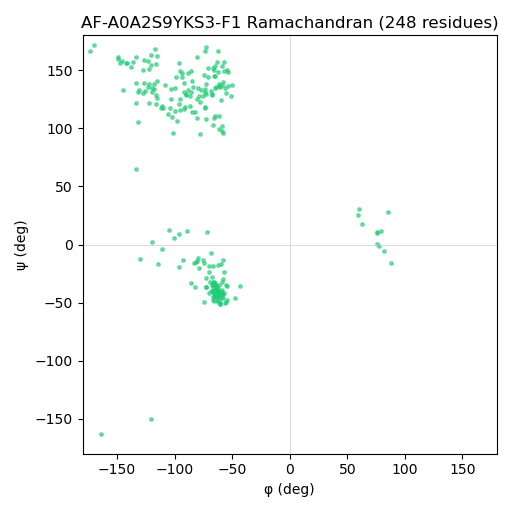88 93 ARG A C 1
ATOM 733 O O . ARG A 1 93 ? 6.846 -9.277 1.277 1.00 94.88 93 ARG A O 1
ATOM 740 N N . ARG A 1 94 ? 7.907 -11.251 1.247 1.00 93.31 94 ARG A N 1
ATOM 741 C CA . ARG A 1 94 ? 9.107 -10.822 1.975 1.00 93.31 94 ARG A CA 1
ATOM 742 C C . ARG A 1 94 ? 10.321 -11.174 1.135 1.00 93.31 94 ARG A C 1
ATOM 744 O O . ARG A 1 94 ? 10.343 -12.240 0.529 1.00 93.31 94 ARG A O 1
ATOM 751 N N . THR A 1 95 ? 11.286 -10.267 1.065 1.00 92.12 95 THR A N 1
ATOM 752 C CA . THR A 1 95 ? 12.539 -10.493 0.338 1.00 92.12 95 THR A CA 1
ATOM 753 C C . THR A 1 95 ? 13.430 -11.510 1.051 1.00 92.12 95 THR A C 1
ATOM 755 O O . THR A 1 95 ? 13.556 -11.496 2.274 1.00 92.12 95 THR A O 1
ATOM 758 N N . ASP A 1 96 ? 14.137 -12.323 0.279 1.00 91.88 96 ASP A N 1
ATOM 759 C CA . ASP A 1 96 ? 15.214 -13.208 0.721 1.00 91.88 96 ASP A CA 1
ATOM 760 C C . ASP A 1 96 ? 16.549 -12.454 0.861 1.00 91.88 96 ASP A C 1
ATOM 762 O O . ASP A 1 96 ? 17.491 -12.945 1.481 1.00 91.88 96 ASP A O 1
ATOM 766 N N . GLY A 1 97 ? 16.646 -11.249 0.287 1.00 87.50 97 GLY A N 1
ATOM 767 C CA . GLY A 1 97 ? 17.858 -10.429 0.316 1.00 87.50 97 GLY A CA 1
ATOM 768 C C . GLY A 1 97 ? 18.845 -10.777 -0.797 1.00 87.50 97 GLY A C 1
ATOM 769 O O . GLY A 1 97 ? 20.050 -10.591 -0.635 1.00 87.50 97 GLY A O 1
ATOM 770 N N . ARG A 1 98 ? 18.347 -11.281 -1.937 1.00 84.62 98 ARG A N 1
ATOM 771 C CA . ARG A 1 98 ? 19.173 -11.673 -3.096 1.00 84.62 98 ARG A CA 1
ATOM 772 C C . ARG A 1 98 ? 19.789 -10.478 -3.827 1.00 84.62 98 ARG A C 1
ATOM 774 O O . ARG A 1 98 ? 20.728 -10.643 -4.602 1.00 84.62 98 ARG A O 1
ATOM 781 N N . SER A 1 99 ? 19.251 -9.282 -3.611 1.00 80.44 99 SER A N 1
ATOM 782 C CA . SER A 1 99 ? 19.667 -8.048 -4.276 1.00 80.44 99 SER A CA 1
ATOM 783 C C . SER A 1 99 ? 20.151 -7.001 -3.262 1.00 80.44 99 SER A C 1
ATOM 785 O O . SER A 1 99 ? 20.708 -7.321 -2.217 1.00 80.44 99 SER A O 1
ATOM 787 N N . ARG A 1 100 ? 19.981 -5.712 -3.572 1.00 80.75 100 ARG A N 1
ATOM 788 C CA . ARG A 1 100 ? 20.334 -4.610 -2.662 1.00 80.75 100 ARG A CA 1
ATOM 789 C C . ARG A 1 100 ? 19.286 -4.356 -1.580 1.00 80.75 100 ARG A C 1
ATOM 791 O O . ARG A 1 100 ? 19.544 -3.562 -0.676 1.00 80.75 100 ARG A O 1
ATOM 798 N N . THR A 1 101 ? 18.108 -4.955 -1.708 1.00 82.88 101 THR A N 1
ATOM 799 C CA . THR A 1 101 ? 17.057 -4.853 -0.698 1.00 82.88 101 THR A CA 1
ATOM 800 C C . THR A 1 101 ? 17.394 -5.812 0.444 1.00 82.88 101 THR A C 1
ATOM 802 O O . THR A 1 101 ? 17.645 -6.982 0.161 1.00 82.88 101 THR A O 1
ATOM 805 N N . PRO A 1 102 ? 17.421 -5.362 1.712 1.00 85.62 102 PRO A N 1
ATOM 806 C CA . PRO A 1 102 ? 17.673 -6.245 2.848 1.00 85.62 102 PRO A CA 1
ATOM 807 C C . PRO A 1 102 ? 16.704 -7.428 2.875 1.00 85.62 102 PRO A C 1
ATOM 809 O O . PRO A 1 102 ? 15.556 -7.293 2.446 1.00 85.62 102 PRO A O 1
ATOM 812 N N . ALA A 1 103 ? 17.144 -8.568 3.405 1.00 89.38 103 ALA A N 1
ATOM 813 C CA . ALA A 1 103 ? 16.254 -9.693 3.675 1.00 89.38 103 ALA A CA 1
ATOM 814 C C . ALA A 1 103 ? 15.128 -9.278 4.635 1.00 89.38 103 ALA A C 1
ATOM 816 O O . ALA A 1 103 ? 15.292 -8.364 5.446 1.00 89.38 103 ALA A O 1
ATOM 817 N N . ASN A 1 104 ? 13.997 -9.972 4.544 1.00 88.94 104 ASN A N 1
ATOM 818 C CA . ASN A 1 104 ? 12.788 -9.736 5.325 1.00 88.94 104 ASN A CA 1
ATOM 819 C C . ASN A 1 104 ? 12.123 -8.362 5.094 1.00 88.94 104 ASN A C 1
ATOM 821 O O . ASN A 1 104 ? 11.297 -7.931 5.896 1.00 88.94 104 ASN A O 1
ATOM 825 N N . THR A 1 105 ? 12.455 -7.675 3.998 1.00 88.44 105 THR A N 1
ATOM 826 C CA . THR A 1 105 ? 11.753 -6.451 3.601 1.00 88.44 105 THR A CA 1
ATOM 827 C C . THR A 1 105 ? 10.401 -6.824 3.012 1.00 88.44 105 THR A C 1
ATOM 829 O O . THR A 1 105 ? 10.309 -7.643 2.097 1.00 88.44 105 THR A O 1
ATOM 832 N N . GLU A 1 106 ? 9.355 -6.202 3.531 1.00 90.75 106 GLU A N 1
ATOM 833 C CA . GLU A 1 106 ? 7.990 -6.363 3.054 1.00 90.75 106 GLU A CA 1
ATOM 834 C C . GLU A 1 106 ? 7.784 -5.663 1.715 1.00 90.75 106 GLU A C 1
ATOM 836 O O . GLU A 1 106 ? 8.138 -4.497 1.522 1.00 90.75 106 GLU A O 1
ATOM 841 N N . VAL A 1 107 ? 7.222 -6.406 0.770 1.00 92.44 107 VAL A N 1
ATOM 842 C CA . VAL A 1 107 ? 6.923 -5.928 -0.574 1.00 92.44 107 VAL A CA 1
ATOM 843 C C . VAL A 1 107 ? 5.607 -6.511 -1.066 1.00 92.44 107 VAL A C 1
ATOM 845 O O . VAL A 1 107 ? 5.199 -7.601 -0.677 1.00 92.44 107 VAL A O 1
ATOM 848 N N . PHE A 1 108 ? 4.979 -5.823 -2.007 1.00 95.94 108 PHE A N 1
ATOM 849 C CA . PHE A 1 108 ? 3.796 -6.336 -2.674 1.00 95.94 108 PHE A CA 1
ATOM 850 C C . PHE A 1 108 ? 4.099 -6.735 -4.115 1.00 95.94 108 PHE A C 1
ATOM 852 O O . PHE A 1 108 ? 4.776 -6.005 -4.848 1.00 95.94 108 PHE A O 1
ATOM 859 N N . VAL A 1 109 ? 3.562 -7.887 -4.514 1.00 97.31 109 VAL A N 1
ATOM 860 C CA . VAL A 1 109 ? 3.483 -8.324 -5.908 1.00 97.31 109 VAL A CA 1
ATOM 861 C C . VAL A 1 109 ? 2.056 -8.120 -6.392 1.00 97.31 109 VAL A C 1
ATOM 863 O O . VAL A 1 109 ? 1.112 -8.623 -5.788 1.00 97.31 109 VAL A O 1
ATOM 866 N N . TYR A 1 110 ? 1.901 -7.386 -7.484 1.00 97.56 110 TYR A N 1
ATOM 867 C CA . TYR A 1 110 ? 0.628 -7.191 -8.161 1.00 97.56 110 TYR A CA 1
ATOM 868 C C . TYR A 1 110 ? 0.466 -8.287 -9.210 1.00 97.56 110 TYR A C 1
ATOM 870 O O . TYR A 1 110 ? 1.400 -8.564 -9.967 1.00 97.56 110 TYR A O 1
ATOM 878 N N . ALA A 1 111 ? -0.682 -8.959 -9.189 1.00 96.12 111 ALA A N 1
ATOM 879 C CA . ALA A 1 111 ? -0.918 -10.146 -10.002 1.00 96.12 111 ALA A CA 1
ATOM 880 C C . ALA A 1 111 ? -2.398 -10.299 -10.394 1.00 96.12 111 ALA A C 1
ATOM 882 O O . ALA A 1 111 ? -3.265 -9.742 -9.716 1.00 96.12 111 ALA A O 1
ATOM 883 N N . PRO A 1 112 ? -2.718 -11.100 -11.426 1.00 94.62 112 PRO A N 1
ATOM 884 C CA . PRO A 1 112 ? -4.103 -11.427 -11.780 1.00 94.62 112 PRO A CA 1
ATOM 885 C C . PRO A 1 112 ? -4.771 -12.331 -10.736 1.00 94.62 112 PRO A C 1
ATOM 887 O O . PRO A 1 112 ? -5.973 -12.254 -10.499 1.00 94.62 112 PRO A O 1
ATOM 890 N N . THR A 1 113 ? -3.989 -13.209 -10.098 1.00 93.19 113 THR A N 1
ATOM 891 C CA . THR A 1 113 ? -4.466 -14.138 -9.066 1.00 93.19 113 THR A CA 1
ATOM 892 C C . THR A 1 113 ? -3.446 -14.285 -7.933 1.00 93.19 113 THR A C 1
ATOM 894 O O . THR A 1 113 ? -2.245 -14.102 -8.169 1.00 93.19 113 THR A O 1
ATOM 897 N N . PRO A 1 114 ? -3.876 -14.675 -6.713 1.00 93.75 114 PRO A N 1
ATOM 898 C CA . PRO A 1 114 ? -2.958 -14.861 -5.587 1.00 93.75 114 PRO A CA 1
ATOM 899 C C . PRO A 1 114 ? -1.870 -15.902 -5.869 1.00 93.75 114 PRO A C 1
ATOM 901 O O . PRO A 1 114 ? -0.705 -15.698 -5.537 1.00 93.75 114 PRO A O 1
ATOM 904 N N . MET A 1 115 ? -2.235 -16.994 -6.549 1.00 94.81 115 MET A N 1
ATOM 905 C CA . MET A 1 115 ? -1.310 -18.072 -6.902 1.00 94.81 115 MET A CA 1
ATOM 906 C C . MET A 1 115 ? -0.183 -17.580 -7.819 1.00 94.81 115 MET A C 1
ATOM 908 O O . MET A 1 115 ? 0.982 -17.889 -7.575 1.00 94.81 115 MET A O 1
ATOM 912 N N . LEU A 1 116 ? -0.512 -16.787 -8.846 1.00 95.38 116 LEU A N 1
ATOM 913 C CA . LEU A 1 116 ? 0.493 -16.228 -9.754 1.00 95.38 116 LEU A CA 1
ATOM 914 C C . LEU A 1 116 ? 1.408 -15.233 -9.034 1.00 95.38 116 LEU A C 1
ATOM 916 O O . LEU A 1 116 ? 2.621 -15.282 -9.220 1.00 95.38 116 LEU A O 1
ATOM 920 N N . GLY A 1 117 ? 0.859 -14.379 -8.166 1.00 95.75 117 GLY A N 1
ATOM 921 C CA . GLY A 1 117 ? 1.669 -13.444 -7.382 1.00 95.75 117 GLY A CA 1
ATOM 922 C C . GLY A 1 117 ? 2.601 -14.136 -6.381 1.00 95.75 117 GLY A C 1
ATOM 923 O O . GLY A 1 117 ? 3.715 -13.665 -6.152 1.00 95.75 117 GLY A O 1
ATOM 924 N N . GLN A 1 118 ? 2.196 -15.285 -5.828 1.00 95.44 118 GLN A N 1
ATOM 925 C CA . GLN A 1 118 ? 3.037 -16.091 -4.938 1.00 95.44 118 GLN A CA 1
ATOM 926 C C . GLN A 1 118 ? 4.162 -16.823 -5.687 1.00 95.44 118 GLN A C 1
ATOM 928 O O . GLN A 1 118 ? 5.267 -16.956 -5.163 1.00 95.44 118 GLN A O 1
ATOM 933 N N . ALA A 1 119 ? 3.898 -17.289 -6.909 1.00 95.44 119 ALA A N 1
ATOM 934 C CA . ALA A 1 119 ? 4.887 -17.980 -7.736 1.00 95.44 119 ALA A CA 1
ATOM 935 C C . ALA A 1 119 ? 5.870 -17.026 -8.437 1.00 95.44 119 ALA A C 1
ATOM 937 O O . ALA A 1 119 ? 6.950 -17.449 -8.844 1.00 95.44 119 ALA A O 1
ATOM 938 N N . HIS A 1 120 ? 5.507 -15.749 -8.586 1.00 96.00 120 HIS A N 1
ATOM 939 C CA . HIS A 1 120 ? 6.309 -14.757 -9.298 1.00 96.00 120 HIS A CA 1
ATOM 940 C C . HIS A 1 120 ? 7.646 -14.474 -8.606 1.00 96.00 120 HIS A C 1
ATOM 942 O O . HIS A 1 120 ? 7.687 -14.237 -7.390 1.00 96.00 120 HIS A O 1
ATOM 948 N N . ASP A 1 121 ? 8.726 -14.439 -9.393 1.00 93.69 121 ASP A N 1
ATOM 949 C CA . ASP A 1 121 ? 10.024 -13.943 -8.939 1.00 93.69 121 ASP A CA 1
ATOM 950 C C . ASP A 1 121 ? 10.040 -12.417 -9.030 1.00 93.69 121 ASP A C 1
ATOM 952 O O . ASP A 1 121 ? 9.945 -11.826 -10.108 1.00 93.69 121 ASP A O 1
ATOM 956 N N . PHE A 1 122 ? 10.123 -11.770 -7.874 1.00 93.44 122 PHE A N 1
ATOM 957 C CA . PHE A 1 122 ? 9.941 -10.326 -7.746 1.00 93.44 122 PHE A CA 1
ATOM 958 C C . PHE A 1 122 ? 11.213 -9.599 -7.301 1.00 93.44 122 PHE A C 1
ATOM 960 O O . PHE A 1 122 ? 11.288 -8.371 -7.429 1.00 93.44 122 PHE A O 1
ATOM 967 N N . GLU A 1 123 ? 12.200 -10.325 -6.764 1.00 92.81 123 GLU A N 1
ATOM 968 C CA . GLU A 1 123 ? 13.466 -9.748 -6.326 1.00 92.81 123 GLU A CA 1
ATOM 969 C C . GLU A 1 123 ? 14.383 -9.542 -7.514 1.00 92.81 123 GLU A C 1
ATOM 971 O O . GLU A 1 123 ? 14.945 -10.475 -8.079 1.00 92.81 123 GLU A O 1
ATOM 976 N N . VAL A 1 124 ? 14.565 -8.278 -7.867 1.00 92.06 124 VAL A N 1
ATOM 977 C CA . VAL A 1 124 ? 15.426 -7.888 -8.972 1.00 92.06 124 VAL A CA 1
ATOM 978 C C . VAL A 1 124 ? 16.510 -6.938 -8.502 1.00 92.06 124 VAL A C 1
ATOM 980 O O . VAL A 1 124 ? 16.331 -6.157 -7.565 1.00 92.06 124 VAL A O 1
ATOM 983 N N . GLU A 1 125 ? 17.648 -6.972 -9.186 1.00 91.25 125 GLU A N 1
ATOM 984 C CA . GLU A 1 125 ? 18.660 -5.942 -9.018 1.00 91.25 125 GLU A CA 1
ATOM 985 C C . GLU A 1 125 ? 18.193 -4.647 -9.691 1.00 91.25 125 GLU A C 1
ATOM 987 O O . GLU A 1 125 ? 17.972 -4.596 -10.902 1.00 91.25 125 GLU A O 1
ATOM 992 N N . ILE A 1 126 ? 18.044 -3.589 -8.894 1.00 90.12 126 ILE A N 1
ATOM 993 C CA . ILE A 1 126 ? 17.733 -2.248 -9.388 1.00 90.12 126 ILE A CA 1
ATOM 994 C C . ILE A 1 126 ? 19.062 -1.512 -9.609 1.00 90.12 126 ILE A C 1
ATOM 996 O O . ILE A 1 126 ? 19.780 -1.261 -8.625 1.00 90.12 126 ILE A O 1
ATOM 1000 N N . PRO A 1 127 ? 19.391 -1.125 -10.859 1.00 90.25 127 PRO A N 1
ATOM 1001 C CA . PRO A 1 127 ? 20.585 -0.347 -11.144 1.00 90.25 127 PRO A CA 1
ATOM 1002 C C . PRO A 1 127 ? 20.651 0.918 -10.289 1.00 90.25 127 PRO A C 1
ATOM 1004 O O . PRO A 1 127 ? 19.633 1.518 -9.920 1.00 90.25 127 PRO A O 1
ATOM 1007 N N . ARG A 1 128 ? 21.871 1.345 -9.960 1.00 85.44 128 ARG A N 1
ATOM 1008 C CA . ARG A 1 128 ? 22.054 2.629 -9.279 1.00 85.44 128 ARG A CA 1
ATOM 1009 C C . ARG A 1 128 ? 21.551 3.763 -10.182 1.00 85.44 128 ARG A C 1
ATOM 1011 O O . ARG A 1 128 ? 21.653 3.652 -11.402 1.00 85.44 128 ARG A O 1
ATOM 1018 N N . PRO A 1 129 ? 21.028 4.855 -9.601 1.00 83.62 129 PRO A N 1
ATOM 1019 C CA . PRO A 1 129 ? 20.715 6.043 -10.379 1.00 83.62 129 PRO A CA 1
ATOM 1020 C C . PRO A 1 129 ? 21.947 6.496 -11.172 1.00 83.62 129 PRO A C 1
ATOM 1022 O O . PRO A 1 129 ? 23.044 6.547 -10.616 1.00 83.62 129 PRO A O 1
ATOM 1025 N N . GLY A 1 130 ? 21.763 6.869 -12.441 1.00 80.75 130 GLY A N 1
ATOM 1026 C CA . GLY A 1 130 ? 22.823 7.442 -13.283 1.00 80.75 130 GLY A CA 1
ATOM 1027 C C . GLY A 1 130 ? 23.214 8.875 -12.895 1.00 80.75 130 GLY A C 1
ATOM 1028 O O . GLY A 1 130 ? 23.920 9.547 -13.639 1.00 80.75 130 GLY A O 1
ATOM 1029 N N . PHE A 1 131 ? 22.736 9.363 -11.749 1.00 82.94 131 PHE A N 1
ATOM 1030 C CA . PHE A 1 131 ? 22.970 10.704 -11.236 1.00 82.94 131 PHE A CA 1
ATOM 1031 C C . PHE A 1 131 ? 23.292 10.664 -9.743 1.00 82.94 131 PHE A C 1
ATOM 1033 O O . PHE A 1 131 ? 22.868 9.767 -9.012 1.00 82.94 131 PHE A O 1
ATOM 1040 N N . THR A 1 132 ? 23.977 11.702 -9.271 1.00 85.31 132 THR A N 1
ATOM 1041 C CA . THR A 1 132 ? 24.144 11.956 -7.838 1.00 85.31 132 THR A CA 1
ATOM 1042 C C . THR A 1 132 ? 22.944 12.761 -7.332 1.00 85.31 132 THR A C 1
ATOM 1044 O O . THR A 1 132 ? 22.714 13.870 -7.830 1.00 85.31 132 THR A O 1
ATOM 1047 N N . PRO A 1 133 ? 22.154 12.245 -6.370 1.00 83.88 133 PRO A N 1
ATOM 1048 C CA . PRO A 1 133 ? 21.049 13.004 -5.799 1.00 83.88 133 PRO A CA 1
ATOM 1049 C C . PRO A 1 133 ? 21.546 14.285 -5.118 1.00 83.88 133 PRO A C 1
ATOM 1051 O O . PRO A 1 133 ? 22.549 14.284 -4.398 1.00 83.88 133 PRO A O 1
ATOM 1054 N N . THR A 1 134 ? 20.825 15.381 -5.327 1.00 89.19 134 THR A N 1
ATOM 1055 C CA . THR A 1 134 ? 21.051 16.664 -4.648 1.00 89.19 134 THR A CA 1
ATOM 1056 C C . THR A 1 134 ? 20.852 16.531 -3.134 1.00 89.19 134 THR A C 1
ATOM 1058 O O . THR A 1 134 ? 20.312 15.541 -2.636 1.00 89.19 134 THR A O 1
ATOM 1061 N N . ALA A 1 135 ? 21.284 17.530 -2.357 1.00 87.31 135 ALA A N 1
ATOM 1062 C CA . ALA A 1 135 ? 21.050 17.544 -0.909 1.00 87.31 135 ALA A CA 1
ATOM 1063 C C . ALA A 1 135 ? 19.550 17.466 -0.561 1.00 87.31 135 ALA A C 1
ATOM 1065 O O . ALA A 1 135 ? 19.167 16.676 0.301 1.00 87.31 135 ALA A O 1
ATOM 1066 N N . LEU A 1 136 ? 18.713 18.210 -1.291 1.00 87.12 136 LEU A N 1
ATOM 1067 C CA . LEU A 1 136 ? 17.262 18.216 -1.103 1.00 87.12 136 LEU A CA 1
ATOM 1068 C C . LEU A 1 136 ? 16.638 16.848 -1.413 1.00 87.12 136 LEU A C 1
ATOM 1070 O O . LEU A 1 136 ? 15.827 16.349 -0.639 1.00 87.12 136 LEU A O 1
ATOM 1074 N N . GLU A 1 137 ? 17.049 16.205 -2.509 1.00 87.06 137 GLU A N 1
ATOM 1075 C CA . GLU A 1 137 ? 16.566 14.862 -2.854 1.00 87.06 137 GLU A CA 1
ATOM 1076 C C . GLU A 1 13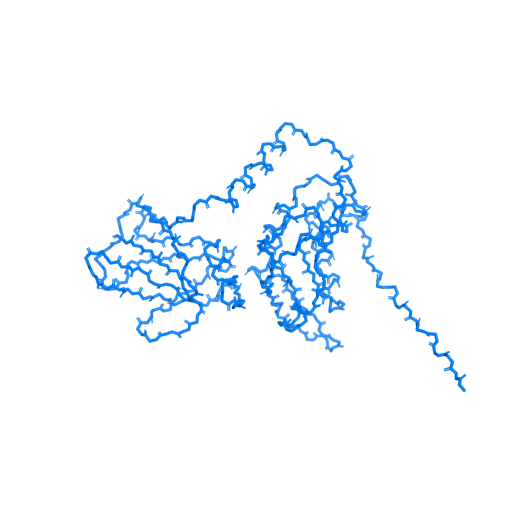7 ? 16.993 13.826 -1.816 1.00 87.06 137 GLU A C 1
ATOM 1078 O O . GLU A 1 137 ? 16.178 13.012 -1.403 1.00 87.06 137 GLU A O 1
ATOM 1083 N N . ARG A 1 138 ? 18.237 13.881 -1.322 1.00 85.88 138 ARG A N 1
ATOM 1084 C CA . ARG A 1 138 ? 18.684 12.985 -0.242 1.00 85.88 138 ARG A CA 1
ATOM 1085 C C . ARG A 1 138 ? 17.845 13.152 1.018 1.00 85.88 138 ARG A C 1
ATOM 1087 O O . ARG A 1 138 ? 17.482 12.149 1.623 1.00 85.88 138 ARG A O 1
ATOM 1094 N N . GLN A 1 139 ? 17.517 14.388 1.391 1.00 86.31 139 GLN A N 1
ATOM 1095 C CA . GLN A 1 139 ? 16.650 14.656 2.535 1.00 86.31 139 GLN A CA 1
ATOM 1096 C C . GLN A 1 139 ? 15.243 14.091 2.314 1.00 86.31 139 GLN A C 1
ATOM 1098 O O . GLN A 1 139 ? 14.713 13.424 3.198 1.00 86.31 139 GLN A O 1
ATOM 1103 N N . ARG A 1 140 ? 14.662 14.295 1.125 1.00 85.12 140 ARG A N 1
ATOM 1104 C CA . ARG A 1 140 ? 13.346 13.751 0.755 1.00 85.12 140 ARG A CA 1
ATOM 1105 C C . ARG A 1 140 ? 13.331 12.221 0.801 1.00 85.12 140 ARG A C 1
ATOM 1107 O O . ARG A 1 140 ? 12.439 11.628 1.397 1.00 85.12 140 ARG A O 1
ATOM 1114 N N . PHE A 1 141 ? 14.357 11.585 0.239 1.00 81.81 141 PHE A N 1
ATOM 1115 C CA . PHE A 1 141 ? 14.491 10.129 0.214 1.00 81.81 141 PHE A CA 1
ATOM 1116 C C . PHE A 1 141 ? 14.693 9.550 1.619 1.00 81.81 141 PHE A C 1
ATOM 1118 O O . PHE A 1 141 ? 14.091 8.532 1.954 1.00 81.81 141 PHE A O 1
ATOM 1125 N N . ALA A 1 142 ? 15.493 10.217 2.457 1.00 81.94 142 ALA A N 1
ATOM 1126 C CA . ALA A 1 142 ? 15.683 9.833 3.852 1.00 81.94 142 ALA A CA 1
ATOM 1127 C C . ALA A 1 142 ? 14.393 9.994 4.671 1.00 81.94 142 ALA A C 1
ATOM 1129 O O . ALA A 1 142 ? 14.071 9.115 5.464 1.00 81.94 142 ALA A O 1
ATOM 1130 N N . ALA A 1 143 ? 13.626 11.066 4.449 1.00 80.81 143 ALA A N 1
ATOM 1131 C CA . ALA A 1 143 ? 12.339 11.279 5.106 1.00 80.81 143 ALA A CA 1
ATOM 1132 C C . ALA A 1 143 ? 11.317 10.192 4.734 1.00 80.81 143 ALA A C 1
ATOM 1134 O O . ALA A 1 143 ? 10.669 9.647 5.622 1.00 80.81 143 ALA A O 1
ATOM 1135 N N . ALA A 1 144 ? 11.230 9.812 3.454 1.00 75.69 144 ALA A N 1
ATOM 1136 C CA . ALA A 1 144 ? 10.369 8.714 3.012 1.00 75.69 144 ALA A CA 1
ATOM 1137 C C . ALA A 1 144 ? 10.761 7.376 3.668 1.00 75.69 144 ALA A C 1
ATOM 1139 O O . ALA A 1 144 ? 9.901 6.635 4.141 1.00 75.69 144 ALA A O 1
ATOM 1140 N N . ALA A 1 145 ? 12.064 7.085 3.759 1.00 76.00 145 ALA A N 1
ATOM 1141 C CA . ALA A 1 145 ? 12.556 5.893 4.448 1.00 76.00 145 ALA A CA 1
ATOM 1142 C C . ALA A 1 145 ? 12.279 5.932 5.963 1.00 76.00 145 ALA A C 1
ATOM 1144 O O . ALA A 1 145 ? 11.907 4.917 6.546 1.00 76.00 145 ALA A O 1
ATOM 1145 N N . ALA A 1 146 ? 12.421 7.091 6.610 1.00 79.06 146 ALA A N 1
ATOM 1146 C CA . ALA A 1 146 ? 12.093 7.255 8.024 1.00 79.06 146 ALA A CA 1
ATOM 1147 C C . ALA A 1 146 ? 10.590 7.060 8.274 1.00 79.06 146 ALA A C 1
ATOM 1149 O O . ALA A 1 146 ? 10.208 6.361 9.206 1.00 79.06 146 ALA A O 1
ATOM 1150 N N . GLN A 1 147 ? 9.735 7.598 7.403 1.00 76.19 147 GLN A N 1
ATOM 1151 C CA . GLN A 1 147 ? 8.284 7.436 7.491 1.00 76.19 147 G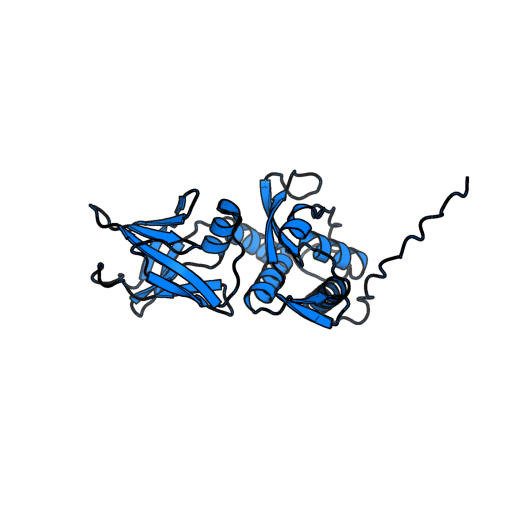LN A CA 1
ATOM 1152 C C . GLN A 1 147 ? 7.843 5.975 7.323 1.00 76.19 147 GLN A C 1
ATOM 1154 O O . GLN A 1 147 ? 6.919 5.532 8.005 1.00 76.19 147 GLN A O 1
ATOM 1159 N N . ALA A 1 148 ? 8.533 5.208 6.475 1.00 72.88 148 ALA A N 1
ATOM 1160 C CA . ALA A 1 148 ? 8.310 3.771 6.326 1.00 72.88 148 ALA A CA 1
ATOM 1161 C C . ALA A 1 148 ? 8.693 2.955 7.575 1.00 72.88 148 ALA A C 1
ATOM 1163 O O . ALA A 1 148 ? 8.224 1.834 7.715 1.00 72.88 148 ALA A O 1
ATOM 1164 N N . ASN A 1 149 ? 9.500 3.515 8.484 1.00 74.56 149 ASN A N 1
ATOM 1165 C CA . ASN A 1 149 ? 9.936 2.872 9.731 1.00 74.56 149 ASN A CA 1
ATOM 1166 C C . ASN A 1 149 ? 9.342 3.513 10.995 1.00 74.56 149 ASN A C 1
ATOM 1168 O O . ASN A 1 149 ? 9.580 3.027 12.095 1.00 74.56 149 ASN A O 1
ATOM 1172 N N . ALA A 1 150 ? 8.584 4.601 10.856 1.00 81.00 150 ALA A N 1
ATOM 1173 C CA . ALA A 1 150 ? 7.989 5.303 11.987 1.00 81.00 150 ALA A CA 1
ATOM 1174 C C . ALA A 1 150 ? 6.994 4.410 12.744 1.00 81.00 150 ALA A C 1
ATOM 1176 O O . ALA A 1 150 ? 6.432 3.472 12.173 1.00 81.00 150 ALA A O 1
ATOM 1177 N N . GLU A 1 151 ? 6.752 4.730 14.011 1.00 85.94 151 GLU A N 1
ATOM 1178 C CA . GLU A 1 151 ? 5.704 4.092 14.802 1.00 85.94 151 GLU A CA 1
ATOM 1179 C C . GLU A 1 151 ? 4.332 4.282 14.134 1.00 85.94 151 GLU A C 1
ATOM 1181 O O . GLU A 1 151 ? 4.027 5.345 13.582 1.00 85.94 151 GLU A O 1
ATOM 1186 N N . MET A 1 152 ? 3.507 3.234 14.149 1.00 91.75 152 MET A N 1
ATOM 1187 C CA . MET A 1 152 ? 2.155 3.298 13.607 1.00 91.75 152 MET A CA 1
ATOM 1188 C C . MET A 1 152 ? 1.218 3.854 14.667 1.00 91.75 152 MET A C 1
ATOM 1190 O O . MET A 1 152 ? 0.985 3.223 15.693 1.00 91.75 152 MET A O 1
ATOM 1194 N N . LEU A 1 153 ? 0.676 5.039 14.400 1.00 95.19 153 LEU A N 1
ATOM 1195 C CA . LEU A 1 153 ? -0.208 5.740 15.320 1.00 95.19 153 LEU A CA 1
ATOM 1196 C C . LEU A 1 153 ? -1.589 5.934 14.696 1.00 95.19 153 LEU A C 1
ATOM 1198 O O . LEU A 1 153 ? -1.707 6.388 13.554 1.00 95.19 153 LEU A O 1
ATOM 1202 N N . ALA A 1 154 ? -2.632 5.647 15.470 1.00 97.00 154 ALA A N 1
ATOM 1203 C CA . ALA A 1 154 ? -3.992 6.070 15.181 1.00 97.00 154 ALA A CA 1
ATOM 1204 C C . ALA A 1 154 ? -4.227 7.454 15.797 1.00 97.00 154 ALA A C 1
ATOM 1206 O O . ALA A 1 154 ? -3.884 7.690 16.956 1.00 97.00 154 ALA A O 1
ATOM 1207 N N . THR A 1 155 ? -4.799 8.384 15.034 1.00 97.38 155 THR A N 1
ATOM 1208 C CA . THR A 1 155 ? -4.937 9.786 15.458 1.00 97.38 155 THR A CA 1
ATOM 1209 C C . THR A 1 155 ? -6.394 10.216 15.512 1.00 97.38 155 THR A C 1
ATOM 1211 O O . THR A 1 155 ? -7.175 9.943 14.599 1.00 97.38 155 THR A O 1
ATOM 1214 N N . VAL A 1 156 ? -6.788 10.900 16.585 1.00 97.56 156 VAL A N 1
ATOM 1215 C CA . VAL A 1 156 ? -8.142 11.442 16.722 1.00 97.56 156 VAL A CA 1
ATOM 1216 C C . VAL A 1 156 ? -8.170 12.858 16.172 1.00 97.56 156 VAL A C 1
ATOM 1218 O O . VAL A 1 156 ? -7.498 13.762 16.667 1.00 97.56 156 VAL A O 1
ATOM 1221 N N . HIS A 1 157 ? -8.975 13.071 15.140 1.00 95.81 157 HIS A N 1
ATOM 1222 C CA . HIS A 1 157 ? -9.141 14.387 14.539 1.00 95.81 157 HIS A CA 1
ATOM 1223 C C . HIS A 1 157 ? -9.970 15.329 15.428 1.00 95.81 157 HIS A C 1
ATOM 1225 O O . HIS A 1 157 ? -10.665 14.905 16.349 1.00 95.81 157 HIS A O 1
ATOM 1231 N N . ALA A 1 158 ? -9.952 16.625 15.100 1.00 95.06 158 ALA A N 1
ATOM 1232 C CA . ALA A 1 158 ? -10.714 17.658 15.811 1.00 95.06 158 ALA A CA 1
ATOM 1233 C C . ALA A 1 158 ? -12.234 17.397 15.868 1.00 95.06 158 ALA A C 1
ATOM 1235 O O . ALA A 1 158 ? -12.906 17.891 16.764 1.00 95.06 158 ALA A O 1
ATOM 1236 N N . ASP A 1 159 ? -12.774 16.609 14.935 1.00 94.44 159 ASP A N 1
ATOM 1237 C CA . ASP A 1 159 ? -14.187 16.213 14.903 1.00 94.44 159 ASP A CA 1
ATOM 1238 C C . ASP A 1 159 ? -14.489 14.922 15.687 1.00 94.44 159 ASP A C 1
ATOM 1240 O O . ASP A 1 159 ? -15.558 14.340 15.522 1.00 94.44 159 ASP A O 1
ATOM 1244 N N . GLY A 1 160 ? -13.542 14.439 16.498 1.00 94.44 160 GLY A N 1
ATOM 1245 C CA . GLY A 1 160 ? -13.720 13.269 17.360 1.00 94.44 160 GLY A CA 1
ATOM 1246 C C . GLY A 1 160 ? -13.681 11.922 16.635 1.00 94.44 160 GLY A C 1
ATOM 1247 O O . GLY A 1 160 ? -14.017 10.904 17.236 1.00 94.44 160 GLY A O 1
ATOM 1248 N N . ARG A 1 161 ? -13.286 11.876 15.355 1.00 96.50 161 ARG A N 1
ATOM 1249 C CA . ARG A 1 161 ? -13.102 10.610 14.627 1.00 96.50 161 ARG A CA 1
ATOM 1250 C C . ARG A 1 161 ? -11.668 10.102 14.728 1.00 96.50 161 ARG A C 1
ATOM 1252 O O . ARG A 1 161 ? -10.735 10.850 14.426 1.00 96.50 161 ARG A O 1
ATOM 1259 N N . LEU A 1 162 ? -11.510 8.823 15.061 1.00 97.06 162 LEU A N 1
ATOM 1260 C CA . LEU A 1 162 ? -10.228 8.123 15.037 1.00 97.06 162 LEU A CA 1
ATOM 1261 C C . LEU A 1 162 ? -9.863 7.765 13.594 1.00 97.06 162 LEU A C 1
ATOM 1263 O O . LEU A 1 162 ? -10.703 7.260 12.848 1.00 97.06 162 LEU A O 1
ATOM 1267 N N . CYS A 1 163 ? -8.622 8.038 13.201 1.00 96.88 163 CYS A N 1
ATOM 1268 C CA . CYS A 1 163 ? -8.055 7.707 11.903 1.00 96.88 163 CYS A CA 1
ATOM 1269 C C . CYS A 1 163 ? -6.983 6.628 12.064 1.00 96.88 163 CYS A C 1
ATOM 1271 O O . CYS A 1 163 ? -5.949 6.873 12.683 1.00 96.88 163 CYS A O 1
ATOM 1273 N N . ILE A 1 164 ? -7.206 5.467 11.451 1.00 96.62 164 ILE A N 1
ATOM 1274 C CA . ILE A 1 164 ? -6.216 4.390 11.353 1.00 96.62 164 ILE A CA 1
ATOM 1275 C C . ILE A 1 164 ? -5.516 4.527 9.996 1.00 96.62 164 ILE A C 1
ATOM 1277 O O . ILE A 1 164 ? -6.201 4.521 8.966 1.00 96.62 164 ILE A O 1
ATOM 1281 N N . PRO A 1 165 ? -4.183 4.701 9.958 1.00 94.19 165 PRO A N 1
ATOM 1282 C CA . PRO A 1 165 ? -3.454 4.945 8.724 1.00 94.19 165 PRO A CA 1
ATOM 1283 C C . PRO A 1 165 ? -3.393 3.693 7.846 1.00 94.19 165 PRO A C 1
ATOM 1285 O O . PRO A 1 165 ? -3.333 2.570 8.336 1.00 94.19 165 PRO A O 1
ATOM 1288 N N . ARG A 1 166 ? -3.297 3.911 6.532 1.00 92.94 166 ARG A N 1
ATOM 1289 C CA . ARG A 1 166 ? -3.144 2.867 5.509 1.00 92.94 166 ARG A CA 1
ATOM 1290 C C . ARG A 1 166 ? -2.069 1.837 5.834 1.00 92.94 166 ARG A C 1
ATOM 1292 O O . ARG A 1 166 ? -2.315 0.642 5.735 1.00 92.94 166 ARG A O 1
ATOM 1299 N N . ARG A 1 167 ? -0.899 2.307 6.271 1.00 91.25 167 ARG A N 1
ATOM 1300 C CA . ARG A 1 167 ? 0.244 1.450 6.600 1.00 91.25 167 ARG A CA 1
ATOM 1301 C C . ARG A 1 167 ? -0.096 0.378 7.641 1.00 91.25 167 ARG A C 1
ATOM 1303 O O . ARG A 1 167 ? 0.420 -0.722 7.524 1.00 91.25 167 ARG A O 1
ATOM 1310 N N . ALA A 1 168 ? -0.970 0.663 8.608 1.00 94.69 168 ALA A N 1
ATOM 1311 C CA . ALA A 1 168 ? -1.380 -0.337 9.594 1.00 94.69 168 ALA A CA 1
ATOM 1312 C C . ALA A 1 168 ? -2.111 -1.512 8.930 1.00 94.69 168 ALA A C 1
ATOM 1314 O O . ALA A 1 168 ? -1.838 -2.669 9.228 1.00 94.69 168 ALA A O 1
ATOM 1315 N N . PHE A 1 169 ? -2.980 -1.218 7.966 1.00 94.62 169 PHE A N 1
ATOM 1316 C CA . PHE A 1 169 ? -3.672 -2.252 7.212 1.00 94.62 169 PHE A CA 1
ATOM 1317 C C . PHE A 1 169 ? -2.749 -2.980 6.229 1.00 94.62 169 PHE A C 1
ATOM 1319 O O . PHE A 1 169 ? -2.856 -4.191 6.100 1.00 94.62 169 PHE A O 1
ATOM 1326 N N . GLU A 1 170 ? -1.798 -2.287 5.594 1.00 93.06 170 GLU A N 1
ATOM 1327 C CA . GLU A 1 170 ? -0.783 -2.942 4.751 1.00 93.06 170 GLU A CA 1
ATOM 1328 C C . GLU A 1 170 ? 0.055 -3.946 5.548 1.00 93.06 170 GLU A C 1
ATOM 1330 O O . GLU A 1 170 ? 0.334 -5.044 5.077 1.00 93.06 170 GLU A O 1
ATOM 1335 N N . GLN A 1 171 ? 0.432 -3.591 6.774 1.00 92.62 171 GLN A N 1
ATOM 1336 C CA . GLN A 1 171 ? 1.153 -4.502 7.654 1.00 92.62 171 GLN A CA 1
ATOM 1337 C C . GLN A 1 171 ? 0.273 -5.675 8.105 1.00 92.62 171 GLN A C 1
ATOM 1339 O O . GLN A 1 171 ? 0.730 -6.815 8.115 1.00 92.62 171 GLN A O 1
ATOM 1344 N N . LEU A 1 172 ? -1.007 -5.429 8.404 1.00 94.56 172 LEU A N 1
ATOM 1345 C CA . LEU A 1 172 ? -1.954 -6.505 8.699 1.00 94.56 172 LEU A CA 1
ATOM 1346 C C . LEU A 1 172 ? -2.170 -7.427 7.486 1.00 94.56 172 LEU A C 1
ATOM 1348 O O . LEU A 1 172 ? -2.273 -8.641 7.645 1.00 94.56 172 LEU A O 1
ATOM 1352 N N . SER A 1 173 ? -2.175 -6.882 6.267 1.00 94.38 173 SER A N 1
ATOM 1353 C CA . SER A 1 173 ? -2.190 -7.658 5.0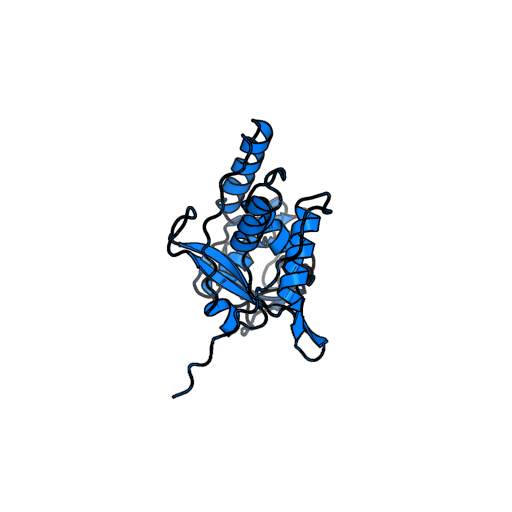23 1.00 94.38 173 SER A CA 1
ATOM 1354 C C . SER A 1 173 ? -0.952 -8.550 4.924 1.00 94.38 173 SER A C 1
ATOM 1356 O O . SER A 1 173 ? -1.070 -9.733 4.620 1.00 94.38 173 SER A O 1
ATOM 1358 N N . HIS A 1 174 ? 0.230 -8.034 5.274 1.00 93.25 174 HIS A N 1
ATOM 1359 C CA . HIS A 1 174 ? 1.452 -8.833 5.365 1.00 93.25 174 HIS A CA 1
ATOM 1360 C C . HIS A 1 174 ? 1.398 -9.940 6.422 1.00 93.25 174 HIS A C 1
ATOM 1362 O O . HIS A 1 174 ? 1.922 -11.024 6.168 1.00 93.25 174 HIS A O 1
ATOM 1368 N N . ALA A 1 175 ? 0.789 -9.682 7.580 1.00 93.06 175 ALA A N 1
ATOM 1369 C CA . ALA A 1 175 ? 0.647 -10.669 8.650 1.00 93.06 175 ALA A CA 1
ATOM 1370 C C . ALA A 1 175 ? -0.337 -11.793 8.277 1.00 93.06 175 ALA A C 1
ATOM 1372 O O . ALA A 1 175 ? -0.057 -12.966 8.500 1.00 93.06 175 ALA A O 1
ATOM 1373 N N . THR A 1 176 ? -1.460 -11.440 7.647 1.00 93.25 176 THR A N 1
ATOM 1374 C CA . THR A 1 176 ? -2.577 -12.366 7.382 1.00 93.25 176 THR A CA 1
ATOM 1375 C C . THR A 1 176 ? -2.563 -12.988 5.986 1.00 93.25 176 THR A C 1
ATOM 1377 O O . THR A 1 176 ? -3.223 -13.996 5.749 1.00 93.25 176 THR A O 1
ATOM 1380 N N . GLY A 1 177 ? -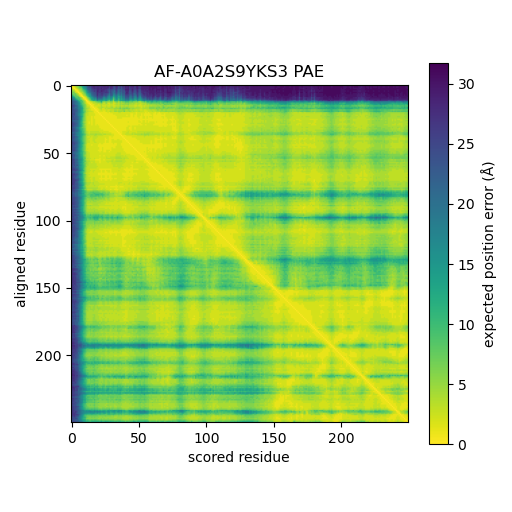1.852 -12.389 5.028 1.00 91.31 177 GLY A N 1
ATOM 1381 C CA . GLY A 1 177 ? -1.913 -12.761 3.613 1.00 91.31 177 GLY A CA 1
ATOM 1382 C C . GLY A 1 177 ? -3.155 -12.245 2.873 1.00 91.31 177 GLY A C 1
ATOM 1383 O O . GLY A 1 177 ? -3.281 -12.473 1.668 1.00 91.31 177 GLY A O 1
ATOM 1384 N N . VAL A 1 178 ? -4.070 -11.551 3.557 1.00 91.88 178 VAL A N 1
ATOM 1385 C CA . VAL A 1 178 ? -5.322 -11.056 2.972 1.00 91.88 178 VAL A CA 1
ATOM 1386 C C . VAL A 1 178 ? -5.050 -9.799 2.147 1.00 91.88 178 VAL A C 1
ATOM 1388 O O . VAL A 1 178 ? -4.516 -8.812 2.651 1.00 91.88 178 VAL A O 1
ATOM 1391 N N . SER A 1 179 ? -5.417 -9.829 0.865 1.00 87.75 179 SER A N 1
ATOM 1392 C CA . SER A 1 179 ? -5.312 -8.666 -0.025 1.00 87.75 179 SER A CA 1
ATOM 1393 C C . SER A 1 179 ? -6.395 -7.636 0.293 1.00 87.75 179 SER A C 1
ATOM 1395 O O . SER A 1 179 ? -7.509 -8.014 0.646 1.00 87.75 179 SER A O 1
ATOM 1397 N N . MET A 1 180 ? -6.088 -6.347 0.137 1.00 90.06 180 MET A N 1
ATOM 1398 C CA . MET A 1 180 ? -7.005 -5.264 0.503 1.00 90.06 180 MET A CA 1
ATOM 1399 C C . MET A 1 180 ? -6.918 -4.068 -0.448 1.00 90.06 180 MET A C 1
ATOM 1401 O O . MET A 1 180 ? -5.838 -3.566 -0.737 1.00 90.06 180 MET A O 1
ATOM 1405 N N . ARG A 1 181 ? -8.054 -3.547 -0.899 1.00 88.56 181 ARG A N 1
ATOM 1406 C CA . ARG A 1 181 ? -8.173 -2.391 -1.798 1.00 88.56 181 ARG A CA 1
ATOM 1407 C C . ARG A 1 181 ? -8.901 -1.228 -1.134 1.00 88.56 181 ARG A C 1
ATOM 1409 O O . ARG A 1 181 ? -9.473 -1.335 -0.052 1.00 88.56 181 ARG A O 1
ATOM 1416 N N . GLY A 1 182 ? -8.848 -0.060 -1.772 1.00 89.19 182 GLY A N 1
ATOM 1417 C CA . GLY A 1 182 ? -9.718 1.046 -1.387 1.00 89.19 182 GLY A CA 1
ATOM 1418 C C . GLY A 1 182 ? -11.184 0.636 -1.550 1.00 89.19 182 GLY A C 1
ATOM 1419 O O . GLY A 1 182 ? -11.550 0.026 -2.549 1.00 89.19 182 GLY A O 1
ATOM 1420 N N . GLY A 1 183 ? -12.019 0.959 -0.564 1.00 90.94 183 GLY A N 1
ATOM 1421 C CA . GLY A 1 183 ? -13.423 0.548 -0.528 1.00 90.94 183 GLY A CA 1
ATOM 1422 C C . GLY A 1 183 ? -13.680 -0.811 0.129 1.00 90.94 183 GLY A C 1
ATOM 1423 O O . GLY A 1 183 ? -14.824 -1.058 0.513 1.00 90.94 183 GLY A O 1
ATOM 1424 N N . ASP A 1 184 ? -12.655 -1.649 0.326 1.00 92.62 184 ASP A N 1
ATOM 1425 C CA . ASP A 1 184 ? -12.827 -2.921 1.029 1.00 92.62 184 ASP A CA 1
ATOM 1426 C C . ASP A 1 184 ? -13.223 -2.697 2.489 1.00 92.62 184 ASP A C 1
ATOM 1428 O O . ASP A 1 184 ? -12.951 -1.660 3.106 1.00 92.62 184 ASP A O 1
ATOM 1432 N N . LYS A 1 185 ? -13.911 -3.693 3.035 1.00 95.31 185 LYS A N 1
ATOM 1433 C CA . LYS A 1 185 ? -14.442 -3.669 4.390 1.00 95.31 185 LYS A CA 1
ATOM 1434 C C . LYS A 1 185 ? -13.372 -4.115 5.375 1.00 95.31 185 LYS A C 1
ATOM 1436 O O . LYS A 1 185 ? -12.645 -5.067 5.122 1.00 95.31 185 LYS A O 1
ATOM 1441 N N . VAL A 1 186 ? -13.338 -3.457 6.522 1.00 96.25 186 VAL A N 1
ATOM 1442 C CA . VAL A 1 186 ? -12.633 -3.913 7.717 1.00 96.25 186 VAL A CA 1
ATOM 1443 C C . VAL A 1 186 ? -13.619 -4.005 8.868 1.00 96.25 186 VAL A C 1
ATOM 1445 O O . VAL A 1 186 ? -14.672 -3.362 8.866 1.00 96.25 186 VAL A O 1
ATOM 1448 N N . PHE A 1 187 ? -13.270 -4.800 9.865 1.00 96.50 187 PHE A N 1
ATOM 1449 C CA . PHE A 1 187 ? -14.176 -5.184 10.934 1.00 96.50 187 PHE A CA 1
ATOM 1450 C C . PHE A 1 187 ? -13.574 -4.768 12.268 1.00 96.50 187 PHE A C 1
ATOM 1452 O O . PHE A 1 187 ? -12.454 -5.152 12.590 1.00 96.50 187 PHE A O 1
ATOM 1459 N N . ILE A 1 188 ? -14.298 -3.936 13.015 1.00 95.75 188 ILE A N 1
ATOM 1460 C CA . ILE A 1 188 ? -13.818 -3.318 14.252 1.00 95.75 188 ILE A CA 1
ATOM 1461 C C . ILE A 1 188 ? -14.642 -3.826 15.432 1.00 95.75 188 ILE A C 1
ATOM 1463 O O . ILE A 1 188 ? -15.863 -3.686 15.436 1.00 95.75 188 ILE A O 1
ATOM 1467 N N . ALA A 1 189 ? -13.980 -4.360 16.453 1.00 94.88 189 ALA A N 1
ATOM 1468 C CA . ALA A 1 189 ? -14.589 -4.704 17.734 1.00 94.88 189 ALA A CA 1
ATOM 1469 C C . ALA A 1 189 ? -14.000 -3.858 18.866 1.00 94.88 189 ALA A C 1
ATOM 1471 O O . ALA A 1 189 ? -12.871 -3.372 18.784 1.00 94.88 189 ALA A O 1
ATOM 1472 N N . VAL A 1 190 ? -14.781 -3.697 19.934 1.00 95.12 190 VAL A N 1
ATOM 1473 C CA . VAL A 1 190 ? -14.336 -3.065 21.178 1.00 95.12 190 VAL A CA 1
ATOM 1474 C C . VAL A 1 190 ? -14.268 -4.129 22.260 1.00 95.12 190 VAL A C 1
ATOM 1476 O O . VAL A 1 190 ? -15.286 -4.720 22.618 1.00 95.12 190 VAL A O 1
ATOM 1479 N N . GLU A 1 191 ? -13.081 -4.332 22.811 1.00 93.44 191 GLU A N 1
ATOM 1480 C CA . GLU A 1 191 ? -12.866 -5.146 24.000 1.00 93.44 191 GLU A CA 1
ATOM 1481 C C . GLU A 1 191 ? -12.857 -4.235 25.227 1.00 93.44 191 GLU A C 1
ATOM 1483 O O . GLU A 1 191 ? -12.014 -3.344 25.366 1.00 93.44 191 GLU A O 1
ATOM 1488 N N . LEU A 1 192 ? -13.835 -4.432 26.111 1.00 89.31 192 LEU A N 1
ATOM 1489 C CA . LEU A 1 192 ? -13.965 -3.653 27.337 1.00 89.31 192 LEU A CA 1
ATOM 1490 C C . LEU A 1 192 ? -13.101 -4.269 28.443 1.00 89.31 192 LEU A C 1
ATOM 1492 O O . LEU A 1 192 ? -13.171 -5.466 28.713 1.00 89.31 192 LEU A O 1
ATOM 1496 N N . GLY A 1 193 ? -12.315 -3.433 29.115 1.00 85.88 193 GLY A N 1
ATOM 1497 C CA . GLY A 1 193 ? -11.422 -3.831 30.201 1.00 85.88 193 GLY A CA 1
ATOM 1498 C C . GLY A 1 193 ? -10.956 -2.625 31.014 1.00 85.88 193 GLY A C 1
ATOM 1499 O O . GLY A 1 193 ? -11.535 -1.544 30.917 1.00 85.88 193 GLY A O 1
ATOM 1500 N N . ALA A 1 194 ? -9.889 -2.790 31.804 1.00 83.88 194 ALA A N 1
ATOM 1501 C CA . ALA A 1 194 ? -9.278 -1.681 32.552 1.00 83.88 194 ALA A CA 1
ATOM 1502 C C . ALA A 1 194 ? -8.800 -0.544 31.627 1.00 83.88 194 ALA A C 1
ATOM 1504 O O . ALA A 1 194 ? -8.850 0.627 31.999 1.00 83.88 194 ALA A O 1
ATOM 1505 N N . ARG A 1 195 ? -8.375 -0.904 30.412 1.00 87.38 195 ARG A N 1
ATOM 1506 C CA . ARG A 1 195 ? -8.273 -0.017 29.252 1.00 87.38 195 ARG A CA 1
ATOM 1507 C C . ARG A 1 195 ? -9.053 -0.664 28.122 1.00 87.38 195 ARG A C 1
ATOM 1509 O O . ARG A 1 195 ? -8.921 -1.868 27.905 1.00 87.38 195 ARG A O 1
ATOM 1516 N N . SER A 1 196 ? -9.904 0.112 27.462 1.00 93.19 196 SER A N 1
ATOM 1517 C CA . SER A 1 196 ? -10.654 -0.412 26.323 1.00 93.19 196 SER A CA 1
ATOM 1518 C C . SER A 1 196 ? -9.707 -0.577 25.143 1.00 93.19 196 SER A C 1
ATOM 1520 O O . SER A 1 196 ? -8.874 0.293 24.903 1.00 93.19 196 SER A O 1
ATOM 1522 N N . THR A 1 197 ? -9.839 -1.674 24.410 1.00 95.00 197 THR A N 1
ATOM 1523 C CA . THR A 1 197 ? -8.985 -1.970 23.257 1.00 95.00 197 THR A CA 1
ATOM 1524 C C . THR A 1 197 ? -9.843 -2.075 22.010 1.00 95.00 197 THR A C 1
ATOM 1526 O O . THR A 1 197 ? -10.870 -2.754 22.007 1.00 95.00 197 THR A O 1
ATOM 1529 N N . LEU A 1 198 ? -9.443 -1.391 20.941 1.00 95.62 198 LEU A N 1
ATOM 1530 C CA . LEU A 1 198 ? -10.020 -1.616 19.622 1.00 95.62 198 LEU A CA 1
ATOM 1531 C C . LEU A 1 198 ? -9.272 -2.755 18.948 1.00 95.62 198 LEU A C 1
ATOM 1533 O O . LEU A 1 198 ? -8.048 -2.699 18.818 1.00 95.62 198 LEU A O 1
ATOM 1537 N N . ARG A 1 199 ? -10.029 -3.743 18.481 1.00 96.12 199 ARG A N 1
ATOM 1538 C CA . ARG A 1 199 ? -9.539 -4.807 17.610 1.00 96.12 199 ARG A CA 1
ATOM 1539 C C . ARG A 1 199 ? -9.974 -4.530 16.185 1.00 96.12 199 ARG A C 1
ATOM 1541 O O . ARG A 1 199 ? -11.143 -4.213 15.966 1.00 96.12 199 ARG A O 1
ATOM 1548 N N . VAL A 1 200 ? -9.064 -4.663 15.226 1.00 96.62 200 VAL A N 1
ATOM 1549 C CA . VAL A 1 200 ? -9.365 -4.443 13.805 1.00 96.62 200 VAL A CA 1
ATOM 1550 C C . VAL A 1 200 ? -8.929 -5.637 12.974 1.00 96.62 200 VAL A C 1
ATOM 1552 O O . VAL A 1 200 ? -7.789 -6.076 13.076 1.00 96.62 200 VAL A O 1
ATOM 1555 N N . TYR A 1 201 ? -9.824 -6.123 12.122 1.00 96.75 201 TYR A N 1
ATOM 1556 C CA . TYR A 1 201 ? -9.639 -7.324 11.315 1.00 96.75 201 TYR A CA 1
ATOM 1557 C C . TYR A 1 201 ? -9.920 -7.036 9.837 1.00 96.75 201 TYR A C 1
ATOM 1559 O O . TYR A 1 201 ? -10.757 -6.188 9.511 1.00 96.75 201 TYR A O 1
ATOM 1567 N N . LEU A 1 202 ? -9.244 -7.759 8.938 1.00 95.25 202 LEU A N 1
ATOM 1568 C CA . LEU A 1 202 ? -9.517 -7.698 7.492 1.00 95.25 202 LEU A CA 1
ATOM 1569 C C . LEU A 1 202 ? -10.679 -8.609 7.067 1.00 95.25 202 LEU A C 1
ATOM 1571 O O . LEU A 1 202 ? -11.237 -8.431 5.991 1.00 95.25 202 LEU A O 1
ATOM 1575 N N . GLU A 1 203 ? -11.074 -9.555 7.919 1.00 94.56 203 GLU A N 1
ATOM 1576 C CA . GLU A 1 203 ? -12.166 -10.497 7.665 1.00 94.56 203 GLU A CA 1
ATOM 1577 C C . GLU A 1 203 ? -13.266 -10.373 8.721 1.00 94.56 203 GLU A C 1
ATOM 1579 O O . GLU A 1 203 ? -13.024 -9.937 9.851 1.00 94.56 203 GLU A O 1
ATOM 1584 N N . ALA A 1 204 ? -14.490 -10.748 8.342 1.00 94.81 204 ALA A N 1
ATOM 1585 C CA . ALA A 1 204 ? -15.660 -10.628 9.201 1.00 94.81 204 ALA A CA 1
ATOM 1586 C C . ALA A 1 204 ? -15.538 -11.520 10.441 1.00 94.81 204 ALA A C 1
ATOM 1588 O O . ALA A 1 204 ? -15.181 -12.694 10.342 1.00 94.81 204 ALA A O 1
ATOM 1589 N N . ARG A 1 205 ? -15.889 -10.967 11.605 1.00 94.19 205 ARG A N 1
ATOM 1590 C CA . ARG A 1 205 ? -15.937 -11.691 12.879 1.00 94.19 205 ARG A CA 1
ATOM 1591 C C . ARG A 1 205 ? -17.170 -11.307 13.677 1.00 94.19 205 ARG A C 1
ATOM 1593 O O . ARG A 1 205 ? -17.675 -10.187 13.563 1.00 94.19 205 ARG A O 1
ATOM 1600 N N . ASP A 1 206 ? -17.618 -12.230 14.517 1.00 91.50 206 ASP A N 1
ATOM 1601 C CA . ASP A 1 206 ? -18.744 -11.997 15.412 1.00 91.50 206 ASP A CA 1
ATOM 1602 C C . ASP A 1 206 ? -18.473 -10.807 16.341 1.00 91.50 206 ASP A C 1
ATOM 1604 O O . ASP A 1 206 ? -17.370 -10.622 16.857 1.00 91.50 206 ASP A O 1
ATOM 1608 N N . GLY A 1 207 ? -19.491 -9.966 16.530 1.00 88.19 207 GLY A N 1
ATOM 1609 C CA . GLY A 1 207 ? -19.402 -8.777 17.382 1.00 88.19 207 GLY A CA 1
ATOM 1610 C C . GLY A 1 207 ? -18.635 -7.593 16.781 1.00 88.19 207 GLY A C 1
ATOM 1611 O O . GLY A 1 207 ? -18.541 -6.555 17.436 1.00 88.19 207 GLY A O 1
ATOM 1612 N N . CYS A 1 208 ? -18.124 -7.704 15.551 1.00 94.19 208 CYS A N 1
ATOM 1613 C CA . CYS A 1 208 ? -17.483 -6.587 14.864 1.00 94.19 208 CYS A CA 1
ATOM 1614 C C . CYS A 1 208 ? -18.484 -5.701 14.113 1.00 94.19 208 CYS A C 1
ATOM 1616 O O . CYS A 1 208 ? -19.486 -6.164 13.568 1.00 94.19 208 CYS A O 1
ATOM 1618 N N . VAL A 1 209 ? -18.153 -4.416 14.022 1.00 94.44 209 VAL A N 1
ATOM 1619 C CA . VAL A 1 209 ? -18.822 -3.427 13.179 1.00 94.44 209 VAL A CA 1
ATOM 1620 C C . VAL A 1 209 ? -18.014 -3.229 11.904 1.00 94.44 209 VAL A C 1
ATOM 1622 O O . VAL A 1 209 ? -16.791 -3.103 11.934 1.00 94.44 209 VAL A O 1
ATOM 1625 N N . GLU A 1 210 ? -18.707 -3.203 10.775 1.00 95.62 210 GLU A N 1
ATOM 1626 C CA . GLU A 1 210 ? -18.101 -3.016 9.463 1.00 95.62 210 GLU A CA 1
ATOM 1627 C C . GLU A 1 210 ? -17.785 -1.538 9.185 1.00 95.62 210 GLU A C 1
ATOM 1629 O O . GLU A 1 210 ? -18.626 -0.657 9.375 1.00 95.62 210 GLU A O 1
ATOM 1634 N N . HIS A 1 211 ? -16.589 -1.277 8.662 1.00 95.50 211 HIS A N 1
ATOM 1635 C CA . HIS A 1 211 ? -16.166 0.027 8.164 1.00 95.50 211 HIS A CA 1
ATOM 1636 C C . HIS A 1 211 ? -15.486 -0.114 6.800 1.00 95.50 211 HIS A C 1
ATOM 1638 O O . HIS A 1 211 ? -14.681 -1.013 6.594 1.00 95.50 211 HIS A O 1
ATOM 1644 N N . GLY A 1 212 ? -15.773 0.796 5.868 1.00 93.88 212 GLY A N 1
ATOM 1645 C CA . GLY A 1 212 ? -15.099 0.827 4.568 1.00 93.88 212 GLY A CA 1
ATOM 1646 C C . GLY A 1 212 ? -13.765 1.571 4.622 1.00 93.88 212 GLY A C 1
ATOM 1647 O O . GLY A 1 212 ? -13.680 2.675 5.175 1.00 93.88 212 GLY A O 1
ATOM 1648 N N . LEU A 1 213 ? -12.735 1.005 3.998 1.00 93.38 213 LEU A N 1
ATOM 1649 C CA . LEU A 1 213 ? -11.504 1.718 3.672 1.00 93.38 213 LEU A CA 1
ATOM 1650 C C . LEU A 1 213 ? -11.825 2.873 2.726 1.00 93.38 213 LEU A C 1
ATOM 1652 O O . LEU A 1 213 ? -12.565 2.719 1.756 1.00 93.38 213 LEU A O 1
ATOM 1656 N N . GLN A 1 214 ? -11.232 4.039 2.970 1.00 91.38 214 GLN A N 1
ATOM 1657 C CA . GLN A 1 214 ? -11.363 5.173 2.059 1.00 91.38 214 GLN A CA 1
ATOM 1658 C C . GLN A 1 214 ? -10.827 4.786 0.671 1.00 91.38 214 GLN A C 1
ATOM 1660 O O . GLN A 1 214 ? -9.661 4.382 0.591 1.00 91.38 214 GLN A O 1
ATOM 1665 N N . PRO A 1 215 ? -11.630 4.922 -0.404 1.00 85.75 215 PRO A N 1
ATOM 1666 C CA . PRO A 1 215 ? -11.260 4.452 -1.739 1.00 85.75 215 PRO A CA 1
ATOM 1667 C C . PRO A 1 215 ? -9.924 4.998 -2.254 1.00 85.75 215 PRO A C 1
ATOM 1669 O O . PRO A 1 215 ? -9.163 4.285 -2.889 1.00 85.75 215 PRO A O 1
ATOM 1672 N N . ASP A 1 216 ? -9.595 6.248 -1.938 1.00 80.06 216 ASP A N 1
ATOM 1673 C CA . ASP A 1 216 ? -8.411 6.934 -2.457 1.00 80.06 216 ASP A CA 1
ATOM 1674 C C . ASP A 1 216 ? -7.172 6.814 -1.558 1.00 80.06 216 ASP A C 1
ATOM 1676 O O . ASP A 1 216 ? -6.073 7.172 -1.981 1.00 80.06 216 ASP A O 1
ATOM 1680 N N . ARG A 1 217 ? -7.334 6.360 -0.307 1.00 78.81 217 ARG A N 1
ATOM 1681 C CA . ARG A 1 217 ? -6.270 6.415 0.715 1.00 78.81 217 ARG A CA 1
ATOM 1682 C C . ARG A 1 217 ? -6.012 5.114 1.451 1.00 78.81 217 ARG A C 1
ATOM 1684 O O . ARG A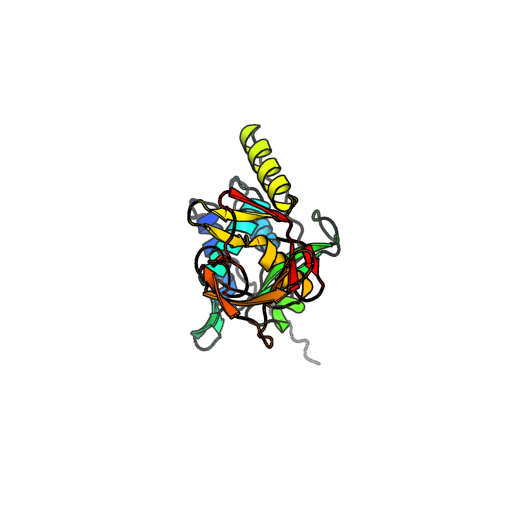 1 217 ? -5.040 5.076 2.194 1.00 78.81 217 ARG A O 1
ATOM 1691 N N . GLY A 1 218 ? -6.877 4.105 1.343 1.00 85.44 218 GLY A N 1
ATOM 1692 C CA . GLY A 1 218 ? -6.714 2.840 2.070 1.00 85.44 218 GLY A CA 1
ATOM 1693 C C . GLY A 1 218 ? -6.675 2.997 3.596 1.00 85.44 218 GLY A C 1
ATOM 1694 O O . GLY A 1 218 ? -6.065 2.185 4.276 1.00 85.44 218 GLY A O 1
ATOM 1695 N N . ARG A 1 219 ? -7.273 4.063 4.144 1.00 92.44 219 ARG A N 1
ATOM 1696 C CA . ARG A 1 219 ? -7.331 4.358 5.589 1.00 92.44 219 ARG A CA 1
ATOM 1697 C C . ARG A 1 219 ? -8.768 4.310 6.087 1.00 92.44 219 ARG A C 1
ATOM 1699 O O . ARG A 1 219 ? -9.689 4.487 5.292 1.00 92.44 219 ARG A O 1
ATOM 1706 N N . VAL A 1 220 ? -8.971 4.185 7.393 1.00 95.00 220 VAL A N 1
ATOM 1707 C CA . VAL A 1 220 ? -10.315 4.204 7.996 1.00 95.00 220 VAL A CA 1
ATOM 1708 C C . VAL A 1 220 ? -10.443 5.380 8.943 1.00 95.00 220 VAL A C 1
ATOM 1710 O O . VAL A 1 220 ? -9.522 5.684 9.697 1.00 95.00 220 VAL A O 1
ATOM 1713 N N . ARG A 1 221 ? -11.599 6.049 8.892 1.00 94.62 221 ARG A N 1
ATOM 1714 C CA . ARG A 1 221 ? -11.958 7.122 9.819 1.00 94.62 221 ARG A CA 1
ATOM 1715 C C . ARG A 1 221 ? -13.376 6.921 10.325 1.00 94.62 221 ARG A C 1
ATOM 1717 O O . ARG A 1 221 ? -14.306 6.918 9.522 1.00 94.62 221 ARG A O 1
ATOM 1724 N N . PHE A 1 222 ? -13.541 6.808 11.636 1.00 95.00 222 PHE A N 1
ATOM 1725 C CA . PHE A 1 222 ? -14.822 6.463 12.250 1.00 95.00 222 PHE A CA 1
ATOM 1726 C C . PHE A 1 222 ? -14.999 7.131 13.615 1.00 95.00 222 PHE A C 1
ATOM 1728 O O . PHE A 1 222 ? -14.034 7.553 14.253 1.00 95.00 222 PHE A O 1
ATOM 1735 N N . THR A 1 223 ? -16.254 7.293 14.026 1.00 94.81 223 THR A N 1
ATOM 1736 C CA . THR A 1 223 ? -16.627 7.761 15.367 1.00 94.81 223 THR A CA 1
ATOM 1737 C C . THR A 1 223 ? -16.559 6.613 16.366 1.00 94.81 223 THR A C 1
ATOM 1739 O O . THR A 1 223 ? -16.607 5.452 15.967 1.00 94.81 223 THR A O 1
ATOM 1742 N N . ALA A 1 224 ? -16.484 6.935 17.657 1.00 90.94 224 ALA A N 1
ATOM 1743 C CA . ALA A 1 224 ? -16.517 5.934 18.717 1.00 90.94 224 ALA A CA 1
ATOM 1744 C C . ALA A 1 224 ? -17.727 4.985 18.543 1.00 90.94 224 ALA A C 1
ATOM 1746 O O . ALA A 1 224 ? -18.851 5.470 18.371 1.00 90.94 224 ALA A O 1
ATOM 1747 N N . PRO A 1 225 ? -17.514 3.655 18.544 1.00 89.06 225 PRO A N 1
ATOM 1748 C CA . PRO A 1 225 ? -18.593 2.676 18.622 1.00 89.06 225 PRO A CA 1
ATOM 1749 C C . PRO A 1 225 ? -19.451 2.900 19.870 1.00 89.06 225 PRO A C 1
ATOM 1751 O O . PRO A 1 225 ? -18.968 3.455 20.852 1.00 89.06 225 PRO A O 1
ATOM 1754 N N . GLY A 1 226 ? -20.702 2.430 19.870 1.00 85.31 226 GLY A N 1
ATOM 1755 C CA . GLY A 1 226 ? -21.650 2.687 20.967 1.00 85.31 226 GLY A CA 1
ATOM 1756 C C . GLY A 1 226 ? -21.212 2.169 22.345 1.00 85.31 226 GLY A C 1
ATOM 1757 O O . GLY A 1 226 ? -21.746 2.605 23.360 1.00 85.31 226 GLY A O 1
ATOM 1758 N N . GLN A 1 227 ? -20.235 1.261 22.390 1.00 89.62 227 GLN A N 1
ATOM 1759 C CA . GLN A 1 227 ? -19.606 0.757 23.611 1.00 89.62 227 GLN A CA 1
ATOM 1760 C C . GLN A 1 227 ? -18.636 1.764 24.255 1.00 89.62 227 GLN A C 1
ATOM 1762 O O . GLN A 1 227 ? -18.259 1.589 25.411 1.00 89.62 227 GLN A O 1
ATOM 1767 N N . LEU A 1 228 ? -18.216 2.798 23.521 1.00 89.44 228 LEU A N 1
ATOM 1768 C CA . LEU A 1 228 ? -17.285 3.829 23.969 1.00 89.44 228 LEU A CA 1
ATOM 1769 C C . LEU A 1 228 ? -17.984 5.196 24.016 1.00 89.44 228 LEU A C 1
ATOM 1771 O O . LEU A 1 228 ? -18.751 5.520 23.112 1.00 89.44 228 LEU A O 1
ATOM 1775 N N . PRO A 1 229 ? -17.706 6.036 25.029 1.00 87.44 229 PRO A N 1
ATOM 1776 C CA . PRO A 1 229 ? -18.364 7.335 25.156 1.00 87.44 229 PRO A CA 1
ATOM 1777 C C . PRO A 1 229 ? -17.976 8.300 24.026 1.00 87.44 229 PRO A C 1
ATOM 1779 O O . PRO A 1 229 ? -18.843 8.930 23.424 1.00 87.44 229 PRO A O 1
ATOM 1782 N N . SER A 1 230 ? -16.678 8.430 23.739 1.00 92.62 230 SER A N 1
ATOM 1783 C CA . SER A 1 230 ? -16.122 9.221 22.635 1.00 92.62 230 SER A CA 1
ATOM 1784 C C . SER A 1 230 ? -14.609 9.000 22.524 1.00 92.62 230 SER A C 1
ATOM 1786 O O . SER A 1 230 ? -13.981 8.469 23.440 1.00 92.62 230 SER A O 1
ATOM 1788 N N . PHE A 1 231 ? -14.014 9.431 21.408 1.00 95.44 231 PHE A N 1
ATOM 1789 C CA . PHE A 1 231 ? -12.565 9.603 21.304 1.00 95.44 231 PHE A CA 1
ATOM 1790 C C . PHE A 1 231 ? -12.177 11.033 21.687 1.00 95.44 231 PHE A C 1
ATOM 1792 O O . PHE A 1 231 ? -12.840 11.986 21.271 1.00 95.44 231 PHE A O 1
ATOM 1799 N N . THR A 1 232 ? -11.079 11.196 22.425 1.00 94.81 232 THR A N 1
ATOM 1800 C CA . THR A 1 232 ? -10.560 12.516 22.815 1.00 94.81 232 THR A CA 1
ATOM 1801 C C . THR A 1 232 ? -9.905 13.206 21.614 1.00 94.81 232 THR A C 1
ATOM 1803 O O . THR A 1 232 ? -8.905 12.692 21.110 1.00 94.81 232 THR A O 1
ATOM 1806 N N . PRO A 1 233 ? -10.405 14.364 21.136 1.00 96.44 233 PRO A N 1
ATOM 1807 C CA . PRO A 1 233 ? -9.803 15.066 20.004 1.00 96.44 233 PRO A CA 1
ATOM 1808 C C . PRO A 1 233 ? -8.321 15.381 20.235 1.00 96.44 233 PRO A C 1
ATOM 1810 O O . PRO A 1 233 ? -7.940 15.859 21.301 1.00 96.44 233 PRO A O 1
ATOM 1813 N N . GLY A 1 234 ? -7.485 15.122 19.229 1.00 95.88 234 GLY A N 1
ATOM 1814 C CA . GLY A 1 234 ? -6.034 15.305 19.306 1.00 95.88 234 GLY A CA 1
ATOM 1815 C C . GLY A 1 234 ? -5.272 14.160 19.979 1.00 95.88 234 GLY A C 1
ATOM 1816 O O . GLY A 1 234 ? -4.043 14.181 19.956 1.00 95.88 234 GLY A O 1
ATOM 1817 N N . ALA A 1 235 ? -5.956 13.158 20.544 1.00 96.31 235 ALA A N 1
ATOM 1818 C CA . ALA A 1 235 ? -5.291 11.984 21.095 1.00 96.31 235 ALA A CA 1
ATOM 1819 C C . ALA A 1 235 ? -4.615 11.147 20.001 1.00 96.31 235 ALA A C 1
ATOM 1821 O O . ALA A 1 235 ? -5.042 11.111 18.840 1.00 96.31 235 ALA A O 1
ATOM 1822 N N . THR A 1 236 ? -3.558 10.450 20.403 1.00 97.19 236 THR A N 1
ATOM 1823 C CA . THR A 1 236 ? -2.795 9.532 19.563 1.00 97.19 236 THR A CA 1
ATOM 1824 C C . THR A 1 236 ? -2.625 8.215 20.295 1.00 97.19 236 THR A C 1
ATOM 1826 O O . THR A 1 236 ? -2.222 8.216 21.458 1.00 97.19 236 THR A O 1
ATOM 1829 N N . TYR A 1 237 ? -2.888 7.114 19.606 1.00 96.62 237 TYR A N 1
ATOM 1830 C CA . TYR A 1 237 ? -2.802 5.770 20.161 1.00 96.62 237 TYR A CA 1
ATOM 1831 C C . TYR A 1 237 ? -1.833 4.937 19.334 1.00 96.62 237 TYR A C 1
ATOM 1833 O O . TYR A 1 237 ? -1.875 4.991 18.103 1.00 96.62 237 TYR A O 1
ATOM 1841 N N . ALA A 1 238 ? -0.967 4.181 20.003 1.00 96.19 238 ALA A N 1
ATOM 1842 C CA . ALA A 1 238 ? -0.106 3.218 19.335 1.00 96.19 238 ALA A CA 1
ATOM 1843 C C . ALA A 1 238 ? -0.945 2.088 18.725 1.00 96.19 238 ALA A C 1
ATOM 1845 O O . ALA A 1 238 ? -1.981 1.703 19.273 1.00 96.19 238 ALA A O 1
ATOM 1846 N N . ILE A 1 239 ? -0.499 1.598 17.572 1.00 97.19 239 ILE A N 1
ATOM 1847 C CA . ILE A 1 239 ? -1.088 0.458 16.878 1.00 97.19 239 ILE A CA 1
ATOM 1848 C C . ILE A 1 239 ? -0.104 -0.696 16.986 1.00 97.19 239 ILE A C 1
ATOM 1850 O O . ILE A 1 239 ? 1.005 -0.628 16.450 1.00 97.19 239 ILE A O 1
ATOM 1854 N N . GLU A 1 240 ? -0.541 -1.763 17.634 1.00 95.44 240 GLU A N 1
ATOM 1855 C CA . GLU A 1 240 ? 0.165 -3.035 17.668 1.00 95.44 240 GLU A CA 1
ATOM 1856 C C . GLU A 1 240 ? -0.455 -3.975 16.633 1.00 95.44 240 GLU A C 1
ATOM 1858 O O . GLU A 1 240 ? -1.660 -3.925 16.371 1.00 95.44 240 GLU A O 1
ATOM 1863 N N . ILE A 1 241 ? 0.381 -4.796 16.002 1.00 91.62 241 ILE A N 1
ATOM 1864 C CA . ILE A 1 241 ? -0.075 -5.836 15.081 1.00 91.62 241 ILE A CA 1
ATOM 1865 C C . ILE A 1 241 ? 0.038 -7.150 15.824 1.00 91.62 241 ILE A C 1
ATOM 1867 O O . ILE A 1 241 ? 1.139 -7.569 16.177 1.00 91.62 241 ILE A O 1
ATOM 1871 N N . ASP A 1 242 ? -1.104 -7.787 16.007 1.00 90.06 242 ASP A N 1
ATOM 1872 C CA . ASP A 1 242 ? -1.195 -9.175 16.413 1.00 90.06 242 ASP A CA 1
ATOM 1873 C C . ASP A 1 242 ? -1.384 -10.034 15.163 1.00 90.06 242 ASP A C 1
ATOM 1875 O O . ASP A 1 242 ? -1.866 -9.544 14.139 1.00 90.06 242 ASP A O 1
ATOM 1879 N N . ASP A 1 243 ? -1.017 -11.315 15.244 1.00 83.25 243 ASP A N 1
ATOM 1880 C CA . ASP A 1 243 ? -0.969 -12.248 14.105 1.00 83.25 243 ASP A CA 1
ATOM 1881 C C . ASP A 1 243 ? -2.181 -12.153 13.161 1.00 83.25 243 ASP A C 1
ATOM 1883 O O . ASP A 1 243 ? -2.048 -12.295 11.945 1.00 83.25 243 ASP A O 1
ATOM 1887 N N . ASP A 1 244 ? -3.365 -11.891 13.715 1.00 90.81 244 ASP A N 1
ATOM 1888 C CA . ASP A 1 244 ? -4.623 -11.873 12.988 1.00 90.81 244 ASP A CA 1
ATOM 1889 C C . ASP A 1 244 ? -5.382 -10.533 13.011 1.00 90.81 244 ASP A C 1
ATOM 1891 O O . ASP A 1 244 ? -6.469 -10.460 12.433 1.00 90.81 244 ASP A O 1
ATOM 1895 N N . GLY A 1 245 ? -4.844 -9.475 13.632 1.00 95.31 245 GLY A N 1
ATOM 1896 C CA . GLY A 1 245 ? -5.543 -8.195 13.780 1.00 95.31 245 GLY A CA 1
ATOM 1897 C C . GLY A 1 245 ? -4.684 -7.039 14.299 1.00 95.31 245 GLY A C 1
ATOM 1898 O O . GLY A 1 245 ? -3.545 -7.212 14.708 1.00 95.31 245 GLY A O 1
ATOM 1899 N N . LEU A 1 246 ? -5.239 -5.826 14.292 1.00 96.50 246 LEU A N 1
ATOM 1900 C CA . LEU A 1 246 ? -4.633 -4.673 14.968 1.00 96.50 246 LEU A CA 1
ATOM 1901 C C . LEU A 1 246 ? -5.196 -4.525 16.377 1.00 96.50 246 LEU A C 1
ATOM 1903 O O . LEU A 1 246 ? -6.402 -4.689 16.574 1.00 96.50 246 LEU A O 1
ATOM 1907 N N . SER A 1 247 ? -4.346 -4.103 17.305 1.00 96.31 247 SER A N 1
ATOM 1908 C CA . SER A 1 247 ? -4.704 -3.722 18.667 1.00 96.31 247 SER A CA 1
ATOM 1909 C C . SER A 1 247 ? -4.399 -2.244 18.904 1.00 96.31 247 SER A C 1
ATOM 1911 O O . SER A 1 247 ? -3.304 -1.762 18.609 1.00 96.31 247 SER A O 1
ATOM 1913 N N . ILE A 1 248 ? -5.388 -1.504 19.413 1.00 96.38 248 ILE A N 1
ATOM 1914 C CA . ILE A 1 248 ? -5.260 -0.083 19.758 1.00 96.38 248 ILE A CA 1
ATOM 1915 C C . ILE A 1 248 ? -5.837 0.123 21.156 1.00 96.38 248 ILE A C 1
ATOM 1917 O O . ILE A 1 248 ? -7.056 0.114 21.341 1.00 96.38 248 ILE A O 1
ATOM 1921 N N . THR A 1 249 ? -4.965 0.316 22.141 1.00 94.62 249 THR A N 1
ATOM 1922 C CA . THR A 1 249 ? -5.375 0.589 23.526 1.00 94.62 249 THR A CA 1
ATOM 1923 C C . THR A 1 249 ? -5.750 2.066 23.681 1.00 94.62 249 THR A C 1
ATOM 1925 O O . THR A 1 249 ? -4.936 2.937 23.364 1.00 94.62 249 THR A O 1
ATOM 1928 N N . LEU A 1 250 ? -6.967 2.339 24.167 1.00 91.19 250 LEU A N 1
ATOM 1929 C CA . LEU A 1 250 ? -7.556 3.678 24.316 1.00 91.19 250 LEU A CA 1
ATOM 1930 C C . LEU A 1 250 ? -7.369 4.298 25.706 1.00 91.19 250 LEU A C 1
ATOM 1932 O O . LEU A 1 250 ? -7.269 3.542 26.703 1.00 91.19 250 LEU A O 1
#

Sequence (250 aa):
MTTATASTTTDSTPSLVTERTWQDAVCTLIDHWCLTDTCFSSGQLARQLRIERPDFRYAVTELGEFVKDLFHQGAIEYRDRHGRVSAAVQVPRRTDGRSRTPANTEVFVYAPTPMLGQAHDFEVEIPRPGFTPTALERQRFAAAAAQANAEMLATVHADGRLCIPRRAFEQLSHATGVSMRGGDKVFIAVELGARSTLRVYLEARDGCVEHGLQPDRGRVRFTAPGQLPSFTPGATYAIEIDDDGLSITL